Protein AF-A0A9L0J758-F1 (afdb_monomer)

Nearest PDB structures (foldseek):
  3na7-assembly1_A  TM=7.936E-01  e=8.662E+00  Helicobacter pylori NCTC 11638

InterPro domains:
  IPR008501 THO complex subunit 7/Mft1 [PF05615] (29-161)

Structure (mmCIF, N/CA/C/O backbone):
data_AF-A0A9L0J758-F1
#
_entry.id   AF-A0A9L0J758-F1
#
loop_
_atom_site.group_PDB
_atom_site.id
_atom_site.type_symbol
_atom_site.label_atom_id
_atom_site.label_alt_id
_atom_site.label_comp_id
_atom_site.label_asym_id
_atom_site.label_entity_id
_atom_site.label_seq_id
_atom_site.pdbx_PDB_ins_code
_atom_site.Cartn_x
_atom_site.Cartn_y
_atom_site.Cartn_z
_atom_site.occupancy
_atom_site.B_iso_or_equiv
_atom_site.auth_seq_id
_atom_site.auth_comp_id
_atom_site.auth_asym_id
_atom_site.auth_atom_id
_atom_site.pdbx_PDB_model_num
ATOM 1 N N . MET A 1 1 ? -33.707 -3.045 6.256 1.00 40.84 1 MET A N 1
ATOM 2 C CA . MET A 1 1 ? -34.229 -2.623 4.939 1.00 40.84 1 MET A CA 1
ATOM 3 C C . MET A 1 1 ? -33.093 -2.689 3.929 1.00 40.84 1 MET A C 1
ATOM 5 O O . MET A 1 1 ? -32.255 -1.800 3.902 1.00 40.84 1 MET A O 1
ATOM 9 N N . TYR A 1 2 ? -33.014 -3.789 3.182 1.00 34.66 2 TYR A N 1
ATOM 10 C CA . TYR A 1 2 ? -32.074 -3.966 2.076 1.00 34.66 2 TYR A CA 1
ATOM 11 C C . TYR A 1 2 ? -32.772 -3.506 0.796 1.00 34.66 2 TYR A C 1
ATOM 13 O O . TYR A 1 2 ? -33.807 -4.063 0.443 1.00 34.66 2 TYR A O 1
ATOM 21 N N . ILE A 1 3 ? -32.228 -2.493 0.123 1.00 42.56 3 ILE A N 1
ATOM 22 C CA . ILE A 1 3 ? -32.646 -2.115 -1.229 1.00 42.56 3 ILE A CA 1
ATOM 23 C C . ILE A 1 3 ? -31.535 -2.576 -2.169 1.00 42.56 3 ILE A C 1
ATOM 25 O O . ILE A 1 3 ? -30.518 -1.908 -2.330 1.00 42.56 3 ILE A O 1
ATOM 29 N N . THR A 1 4 ? -31.720 -3.752 -2.761 1.00 45.91 4 THR A N 1
ATOM 30 C CA . THR A 1 4 ? -30.986 -4.209 -3.941 1.00 45.91 4 THR A CA 1
ATOM 31 C C . THR A 1 4 ? -31.898 -4.000 -5.147 1.00 45.91 4 THR A C 1
ATOM 33 O O . THR A 1 4 ? -32.762 -4.822 -5.444 1.00 45.91 4 THR A O 1
ATOM 36 N N . SER A 1 5 ? -31.749 -2.860 -5.827 1.00 45.44 5 SER A N 1
ATOM 37 C CA . SER A 1 5 ? -32.416 -2.634 -7.111 1.00 45.44 5 SER A CA 1
ATOM 38 C C . SER A 1 5 ? -31.574 -3.243 -8.228 1.00 45.44 5 SER A C 1
ATOM 40 O O . SER A 1 5 ? -30.400 -2.915 -8.397 1.00 45.44 5 SER A O 1
ATOM 42 N N . LYS A 1 6 ? -32.202 -4.179 -8.936 1.00 44.97 6 LYS A N 1
ATOM 43 C CA . LYS A 1 6 ? -31.712 -4.893 -10.111 1.00 44.97 6 LYS A CA 1
ATOM 44 C C . LYS A 1 6 ? -31.418 -3.899 -11.238 1.00 44.97 6 LYS A C 1
ATOM 46 O O . LYS A 1 6 ? -32.329 -3.241 -11.730 1.00 44.97 6 LYS A O 1
ATOM 51 N N . LEU A 1 7 ? -30.159 -3.832 -11.664 1.00 45.50 7 LEU A N 1
ATOM 52 C CA . LEU A 1 7 ? -29.789 -3.295 -12.970 1.00 45.50 7 LEU A CA 1
ATOM 53 C C . LEU A 1 7 ? -30.220 -4.317 -14.021 1.00 45.50 7 LEU A C 1
ATOM 55 O O . LEU A 1 7 ? -29.697 -5.425 -14.081 1.00 45.50 7 LEU A O 1
ATOM 59 N N . SER A 1 8 ? -31.253 -3.938 -14.761 1.00 44.88 8 SER A N 1
ATOM 60 C CA . SER A 1 8 ? -31.851 -4.664 -15.869 1.00 44.88 8 SER A CA 1
ATOM 61 C C . SER A 1 8 ? -30.894 -4.770 -17.049 1.00 44.88 8 SER A C 1
ATOM 63 O O . SER A 1 8 ? -30.365 -3.765 -17.527 1.00 44.88 8 SER A O 1
ATOM 65 N N . ASP A 1 9 ? -30.753 -6.001 -17.520 1.00 44.97 9 ASP A N 1
ATOM 66 C CA . ASP A 1 9 ? -30.096 -6.416 -18.746 1.00 44.97 9 ASP A CA 1
ATOM 67 C C . ASP A 1 9 ? -30.539 -5.589 -19.960 1.00 44.97 9 ASP A C 1
ATOM 69 O O . ASP A 1 9 ? -31.699 -5.615 -20.378 1.00 44.97 9 ASP A O 1
ATOM 73 N N . HIS A 1 10 ? -29.582 -4.900 -20.578 1.00 43.47 10 HIS A N 1
ATOM 74 C CA . HIS A 1 10 ? -29.694 -4.463 -21.963 1.00 43.47 10 HIS A CA 1
ATOM 75 C C . HIS A 1 10 ? -28.598 -5.161 -22.766 1.00 43.47 10 HIS A C 1
ATOM 77 O O . HIS A 1 10 ? -27.506 -4.637 -22.982 1.00 43.47 10 HIS A O 1
ATOM 83 N N . LEU A 1 11 ? -28.897 -6.404 -23.160 1.00 37.75 11 LEU A N 1
ATOM 84 C CA . LEU A 1 11 ? -28.202 -7.086 -24.243 1.00 37.75 11 LEU A CA 1
ATOM 85 C C . LEU A 1 11 ? -28.416 -6.276 -25.527 1.00 37.75 11 LEU A C 1
ATOM 87 O O . LEU A 1 11 ? -29.484 -6.327 -26.134 1.00 37.75 11 LEU A O 1
ATOM 91 N N . ILE A 1 12 ? -27.382 -5.559 -25.958 1.00 47.81 12 ILE A N 1
ATOM 92 C CA . ILE A 1 12 ? -27.275 -5.089 -27.336 1.00 47.81 12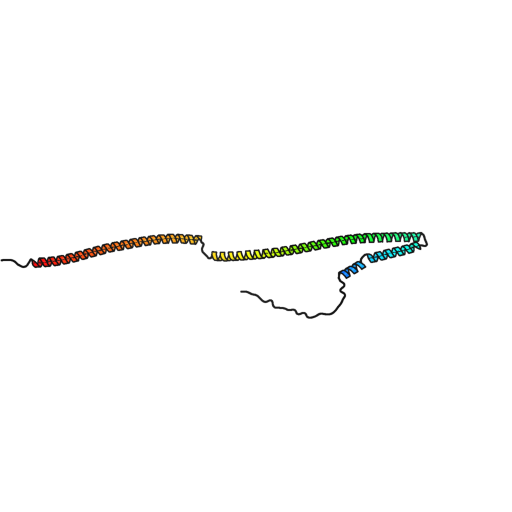 ILE A CA 1
ATOM 93 C C . ILE A 1 12 ? -26.718 -6.256 -28.151 1.00 47.81 12 ILE A C 1
ATOM 95 O O . ILE A 1 12 ? -25.531 -6.573 -28.115 1.00 47.81 12 ILE A O 1
ATOM 99 N N . TYR A 1 13 ? -27.628 -6.930 -28.842 1.00 34.59 13 TYR A N 1
ATOM 100 C CA . TYR A 1 13 ? -27.353 -7.913 -29.876 1.00 34.59 13 TYR A CA 1
ATOM 101 C C . TYR A 1 13 ? -26.943 -7.174 -31.160 1.00 34.59 13 TYR A C 1
ATOM 103 O O . TYR A 1 13 ? -27.773 -6.506 -31.773 1.00 34.59 13 TYR A O 1
ATOM 111 N N . CYS A 1 14 ? -25.678 -7.284 -31.571 1.00 38.47 14 CYS A N 1
ATOM 112 C CA . CYS A 1 14 ? -25.219 -6.872 -32.902 1.00 38.47 14 CYS A CA 1
ATOM 113 C C . CYS A 1 14 ? -24.878 -8.127 -33.721 1.00 38.47 14 CYS A C 1
ATOM 115 O O . CYS A 1 14 ? -23.866 -8.766 -33.425 1.00 38.47 14 CYS A O 1
ATOM 117 N N . PRO A 1 15 ? -25.683 -8.506 -34.731 1.00 46.41 15 PRO A N 1
ATOM 118 C CA . PRO A 1 15 ? -25.362 -9.623 -35.604 1.00 46.41 15 PRO A CA 1
ATOM 119 C C . PRO A 1 15 ? -24.553 -9.173 -36.833 1.00 46.41 15 PRO A C 1
ATOM 121 O O . PRO A 1 15 ? -24.920 -8.225 -37.519 1.00 46.41 15 PRO A O 1
ATOM 124 N N . ASN A 1 16 ? -23.521 -9.965 -37.128 1.00 42.97 16 ASN A N 1
ATOM 125 C CA . ASN A 1 16 ? -22.909 -10.233 -38.435 1.00 42.97 16 ASN A CA 1
ATOM 126 C C . ASN A 1 16 ? -22.205 -9.100 -39.199 1.00 42.97 16 ASN A C 1
ATOM 128 O O . ASN A 1 16 ? -22.839 -8.267 -39.839 1.00 42.97 16 ASN A O 1
ATOM 132 N N . GLN A 1 17 ? -20.880 -9.244 -39.319 1.00 39.94 17 GLN A N 1
ATOM 133 C CA . GLN A 1 17 ? -20.150 -8.976 -40.563 1.00 39.94 17 GLN A CA 1
ATOM 134 C C . GLN A 1 17 ? -18.864 -9.822 -40.618 1.00 39.94 17 GLN A C 1
ATOM 136 O O . GLN A 1 17 ? -17.747 -9.324 -40.521 1.00 39.94 17 GLN A O 1
ATOM 141 N N . ASP A 1 18 ? -19.039 -11.135 -40.787 1.00 44.66 18 ASP A N 1
ATOM 142 C CA . ASP A 1 18 ? -18.033 -11.960 -41.457 1.00 44.66 18 ASP A CA 1
ATOM 143 C C . ASP A 1 18 ? -18.136 -11.689 -42.964 1.00 44.66 18 ASP A C 1
ATOM 145 O O . ASP A 1 18 ? -18.959 -12.270 -43.670 1.00 44.66 18 ASP A O 1
ATOM 149 N N . THR A 1 19 ? -17.295 -10.785 -43.465 1.00 38.81 19 THR A N 1
ATOM 150 C CA . THR A 1 19 ? -16.980 -10.669 -44.894 1.00 38.81 19 THR A CA 1
ATOM 151 C C . THR A 1 19 ? -15.480 -10.470 -45.057 1.00 38.81 19 THR A C 1
ATOM 153 O O . THR A 1 19 ? -14.955 -9.382 -44.851 1.00 38.81 19 THR A O 1
ATOM 156 N N . PHE A 1 20 ? -14.809 -11.570 -45.397 1.00 39.38 20 PHE A N 1
ATOM 157 C CA . PHE A 1 20 ? -13.815 -11.673 -46.465 1.00 39.38 20 PHE A CA 1
ATOM 158 C C . PHE A 1 20 ? -13.027 -10.392 -46.785 1.00 39.38 20 PHE A C 1
ATOM 160 O O . PHE A 1 20 ? -13.540 -9.527 -47.483 1.00 39.38 20 PHE A O 1
ATOM 167 N N . GLN A 1 21 ? -11.755 -10.345 -46.379 1.00 34.12 21 GLN A N 1
ATOM 168 C CA . GLN A 1 21 ? -10.627 -9.998 -47.253 1.00 34.12 21 GLN A CA 1
ATOM 169 C C . GLN A 1 21 ? -9.344 -10.579 -46.651 1.00 34.12 21 GLN A C 1
ATOM 171 O O . GLN A 1 21 ? -8.866 -10.147 -45.603 1.00 34.12 21 GLN A O 1
ATOM 176 N N . SER A 1 22 ? -8.770 -11.571 -47.335 1.00 40.59 22 SER A N 1
ATOM 177 C CA . SER A 1 22 ? -7.382 -11.978 -47.139 1.00 40.59 22 SER A CA 1
ATOM 178 C C . SER A 1 22 ? -6.457 -10.920 -47.751 1.00 40.59 22 SER A C 1
ATOM 180 O O . SER A 1 22 ? -5.749 -11.170 -48.727 1.00 40.59 22 SER A O 1
ATOM 182 N N . GLU A 1 23 ? -6.469 -9.706 -47.214 1.00 44.28 23 GLU A N 1
ATOM 183 C CA . GLU A 1 23 ? -5.357 -8.798 -47.447 1.00 44.28 23 GLU A CA 1
ATOM 184 C C . GLU A 1 23 ? -4.180 -9.340 -46.642 1.00 44.28 23 GLU A C 1
ATOM 186 O O . GLU A 1 23 ? -4.279 -9.541 -45.429 1.00 44.28 23 GLU A O 1
ATOM 191 N N . LYS A 1 24 ? -3.058 -9.620 -47.317 1.00 50.16 24 LYS A N 1
ATOM 192 C CA . LYS A 1 24 ? -1.769 -9.813 -46.650 1.00 50.16 24 LYS A CA 1
ATOM 193 C C . LYS A 1 24 ? -1.524 -8.567 -45.808 1.00 50.16 24 LYS A C 1
ATOM 195 O O . LYS A 1 24 ? -1.039 -7.560 -46.320 1.00 50.16 24 LYS A O 1
ATOM 200 N N . LYS A 1 25 ? -1.896 -8.630 -44.530 1.00 49.47 25 LYS A N 1
ATOM 201 C CA . LYS A 1 25 ? -1.655 -7.586 -43.547 1.00 49.47 25 LYS A CA 1
ATOM 202 C C . LYS A 1 25 ? -0.158 -7.581 -43.309 1.00 49.47 25 LYS A C 1
ATOM 204 O O . LYS A 1 25 ? 0.347 -8.277 -42.436 1.00 49.47 25 LYS A O 1
ATOM 209 N N . GLN A 1 26 ? 0.541 -6.874 -44.187 1.00 56.41 26 GLN A N 1
ATOM 210 C CA . GLN A 1 26 ? 1.967 -6.667 -44.098 1.00 56.41 26 GLN A CA 1
ATOM 211 C C . GLN A 1 26 ? 2.216 -6.115 -42.696 1.00 56.41 26 GLN A C 1
ATOM 213 O O . GLN A 1 26 ? 1.636 -5.089 -42.323 1.00 56.41 26 GLN A O 1
ATOM 218 N N . THR A 1 27 ? 2.958 -6.854 -41.874 1.00 74.00 27 THR A N 1
ATOM 219 C CA . THR A 1 27 ? 3.129 -6.503 -40.462 1.00 74.00 27 THR A CA 1
ATOM 220 C C . THR A 1 27 ? 3.701 -5.089 -40.405 1.00 74.00 27 THR A C 1
ATOM 222 O O . THR A 1 27 ? 4.480 -4.707 -41.279 1.00 74.00 27 THR A O 1
ATOM 225 N N . ARG A 1 28 ? 3.320 -4.274 -39.416 1.00 71.56 28 ARG A N 1
ATOM 226 C CA . ARG A 1 28 ? 3.818 -2.888 -39.300 1.00 71.56 28 ARG A CA 1
ATOM 227 C C . ARG A 1 28 ? 5.348 -2.834 -39.426 1.00 71.56 28 ARG A C 1
ATOM 229 O O . ARG A 1 28 ? 5.877 -1.975 -40.125 1.00 71.56 28 ARG A O 1
ATOM 236 N N . ASP A 1 29 ? 6.023 -3.831 -38.868 1.00 73.94 29 ASP A N 1
ATOM 237 C CA . ASP A 1 29 ? 7.469 -4.028 -38.956 1.00 73.94 29 ASP A CA 1
ATOM 238 C C . ASP A 1 29 ? 7.965 -4.271 -40.387 1.00 73.94 29 ASP A C 1
ATOM 240 O O . ASP A 1 29 ? 9.028 -3.794 -40.762 1.00 73.94 29 ASP A O 1
ATOM 244 N N . GLU A 1 30 ? 7.202 -4.966 -41.229 1.00 75.75 30 GLU A N 1
ATOM 245 C CA . GLU A 1 30 ? 7.524 -5.169 -42.644 1.00 75.75 30 GLU A CA 1
ATOM 246 C C . GLU A 1 30 ? 7.339 -3.893 -43.470 1.00 75.75 30 GLU A C 1
ATOM 248 O O . GLU A 1 30 ? 8.096 -3.659 -44.412 1.00 75.75 30 GLU A O 1
ATOM 253 N N . VAL A 1 31 ? 6.343 -3.067 -43.139 1.00 76.31 31 VAL A N 1
ATOM 254 C CA . VAL A 1 31 ? 6.139 -1.758 -43.782 1.00 76.31 31 VAL A CA 1
ATOM 255 C C . VAL A 1 31 ? 7.264 -0.803 -43.391 1.00 76.31 31 VAL A C 1
ATOM 257 O O . VAL A 1 31 ? 7.855 -0.174 -44.266 1.00 76.31 31 VAL A O 1
ATOM 260 N N . ILE A 1 32 ? 7.621 -0.758 -42.104 1.00 74.19 32 ILE A N 1
ATOM 261 C CA . ILE A 1 32 ? 8.744 0.037 -41.592 1.00 74.19 32 ILE A CA 1
ATOM 262 C C . ILE A 1 32 ? 10.061 -0.442 -42.212 1.00 74.19 32 ILE A C 1
ATOM 264 O O . ILE A 1 32 ? 10.819 0.375 -42.726 1.00 74.19 32 ILE A O 1
ATOM 268 N N . ARG A 1 33 ? 10.306 -1.758 -42.269 1.00 72.81 33 ARG A N 1
ATOM 269 C CA . ARG A 1 33 ? 11.507 -2.336 -42.893 1.00 72.81 33 ARG A CA 1
ATOM 270 C C . ARG A 1 33 ? 11.615 -1.975 -44.374 1.00 72.81 33 ARG A C 1
ATOM 272 O O . ARG A 1 33 ? 12.676 -1.545 -44.811 1.00 72.81 33 ARG A O 1
ATOM 279 N N . LYS A 1 34 ? 10.529 -2.103 -45.148 1.00 67.44 34 LYS A N 1
ATOM 280 C CA . LYS A 1 34 ? 10.523 -1.696 -46.565 1.00 67.44 34 LYS A CA 1
ATOM 281 C C . LYS A 1 34 ? 10.738 -0.194 -46.726 1.00 67.44 34 LYS A C 1
ATOM 283 O O . LYS A 1 34 ? 11.471 0.209 -47.619 1.00 67.44 34 LYS A O 1
ATOM 288 N N . ARG A 1 35 ? 10.137 0.629 -45.862 1.00 68.12 35 ARG A N 1
ATOM 289 C CA . ARG A 1 35 ? 10.316 2.084 -45.896 1.00 68.12 35 ARG A CA 1
ATOM 290 C C . ARG A 1 35 ? 11.763 2.476 -45.595 1.00 68.12 35 ARG A C 1
ATOM 292 O O . ARG A 1 35 ? 12.318 3.273 -46.333 1.00 68.12 35 ARG A O 1
ATOM 299 N N . LEU A 1 36 ? 12.394 1.856 -44.598 1.00 67.44 36 LEU A N 1
ATOM 300 C CA . LEU A 1 36 ? 13.809 2.063 -44.264 1.00 67.44 36 LEU A CA 1
ATOM 301 C C . LEU A 1 36 ? 14.767 1.561 -45.354 1.00 67.44 36 LEU A C 1
ATOM 303 O O . LEU A 1 36 ? 15.822 2.148 -45.541 1.00 67.44 36 LEU A O 1
ATOM 307 N N . LEU A 1 37 ? 14.413 0.507 -46.092 1.00 63.84 37 LEU A N 1
ATOM 308 C CA . LEU A 1 37 ? 15.200 0.022 -47.236 1.00 63.84 37 LEU A CA 1
ATOM 309 C C . LEU A 1 37 ? 15.100 0.938 -48.467 1.00 63.84 37 LEU A C 1
ATOM 311 O O . LEU A 1 37 ? 16.033 0.983 -49.261 1.00 63.84 37 LEU A O 1
ATOM 315 N N . ILE A 1 38 ? 13.973 1.636 -48.637 1.00 62.41 38 ILE A N 1
ATOM 316 C CA . ILE A 1 38 ? 13.732 2.554 -49.762 1.00 62.41 38 ILE A CA 1
ATOM 317 C C . ILE A 1 38 ? 14.253 3.968 -49.453 1.00 62.41 38 ILE A C 1
ATOM 319 O O . ILE A 1 38 ? 14.843 4.595 -50.329 1.00 62.41 38 ILE A O 1
ATOM 323 N N . ASP A 1 39 ? 14.052 4.456 -48.223 1.00 55.53 39 ASP A N 1
ATOM 324 C CA . ASP A 1 39 ? 14.454 5.801 -47.777 1.00 55.53 39 ASP A CA 1
ATOM 325 C C . ASP A 1 39 ? 15.831 5.824 -47.085 1.00 55.53 39 ASP A C 1
ATOM 327 O O . ASP A 1 39 ? 16.401 6.894 -46.869 1.00 55.53 39 ASP A O 1
ATOM 331 N N . GLY A 1 40 ? 16.377 4.663 -46.716 1.00 55.66 40 GLY A N 1
ATOM 332 C CA . GLY A 1 40 ? 17.761 4.544 -46.268 1.00 55.66 40 GLY A CA 1
ATOM 333 C C . GLY A 1 40 ? 18.701 4.834 -47.433 1.00 55.66 40 GLY A C 1
ATOM 334 O O . GLY A 1 40 ? 18.425 4.443 -48.563 1.00 55.66 40 GLY A O 1
ATOM 335 N N . ASP A 1 41 ? 19.825 5.492 -47.155 1.00 55.19 41 ASP A N 1
ATOM 336 C CA . ASP A 1 41 ? 20.866 5.978 -48.091 1.00 55.19 41 ASP A CA 1
ATOM 337 C C . ASP A 1 41 ? 21.344 4.958 -49.171 1.00 55.19 41 ASP A C 1
ATOM 339 O O . ASP A 1 41 ? 22.063 5.316 -50.105 1.00 55.19 41 ASP A O 1
ATOM 343 N N . GLY A 1 42 ? 20.920 3.690 -49.102 1.00 56.44 42 GLY A N 1
ATOM 344 C CA . GLY A 1 42 ? 21.335 2.568 -49.947 1.00 56.44 42 GLY A CA 1
ATOM 345 C C . GLY A 1 42 ? 21.021 2.688 -51.443 1.00 56.44 42 GLY A C 1
ATOM 346 O O . GLY A 1 42 ? 21.784 2.167 -52.252 1.00 56.44 42 GLY A O 1
ATOM 347 N N . ALA A 1 43 ? 19.974 3.414 -51.856 1.00 57.06 43 ALA A N 1
ATOM 348 C CA . ALA A 1 43 ? 19.754 3.698 -53.284 1.00 57.06 43 ALA A CA 1
ATOM 349 C C . ALA A 1 43 ? 20.662 4.832 -53.810 1.00 57.06 43 ALA A C 1
ATOM 351 O O . ALA A 1 43 ? 20.931 4.928 -55.011 1.00 57.06 43 ALA A O 1
ATOM 352 N N . GLY A 1 44 ? 21.131 5.706 -52.913 1.00 72.62 44 GLY A N 1
ATOM 353 C CA . GLY A 1 44 ? 22.029 6.812 -53.230 1.00 72.62 44 GLY A CA 1
ATOM 354 C C . GLY A 1 44 ? 23.467 6.345 -53.428 1.00 72.62 44 GLY A C 1
ATOM 355 O O . GLY A 1 44 ? 24.103 6.742 -54.404 1.00 72.62 44 GLY A O 1
ATOM 356 N N . ASP A 1 45 ? 23.955 5.472 -52.545 1.00 78.62 45 ASP A N 1
ATOM 357 C CA . ASP A 1 45 ? 25.326 4.956 -52.599 1.00 78.62 45 ASP A CA 1
ATOM 358 C C . ASP A 1 45 ? 25.586 4.055 -53.807 1.00 78.62 45 ASP A C 1
ATOM 360 O O . ASP A 1 45 ? 26.562 4.280 -54.523 1.00 78.62 45 ASP A O 1
ATOM 364 N N . ASP A 1 46 ? 24.685 3.121 -54.123 1.00 83.06 46 ASP A N 1
ATOM 365 C CA . ASP A 1 46 ? 24.816 2.292 -55.330 1.00 83.06 46 ASP A CA 1
ATOM 366 C C . ASP A 1 46 ? 24.856 3.156 -56.604 1.00 83.06 46 ASP A C 1
ATOM 368 O O . ASP A 1 46 ? 25.699 2.975 -57.489 1.00 83.06 46 ASP A O 1
ATOM 372 N N . ARG A 1 47 ? 24.019 4.199 -56.672 1.00 83.94 47 ARG A N 1
ATOM 373 C CA . ARG A 1 47 ? 24.052 5.176 -57.767 1.00 83.94 47 ARG A CA 1
ATOM 374 C C . ARG A 1 47 ? 25.376 5.946 -57.812 1.00 83.94 47 ARG A C 1
ATOM 376 O O . ARG A 1 47 ? 25.907 6.144 -58.906 1.00 83.94 47 ARG A O 1
ATOM 383 N N . ARG A 1 48 ? 25.902 6.396 -56.667 1.00 86.19 48 ARG A N 1
ATOM 384 C CA . ARG A 1 48 ? 27.187 7.116 -56.569 1.00 86.19 48 ARG A CA 1
ATOM 385 C C . ARG A 1 48 ? 28.355 6.242 -57.034 1.00 86.19 48 ARG A C 1
ATOM 387 O O . ARG A 1 48 ? 29.147 6.693 -57.859 1.00 86.19 48 ARG A O 1
ATOM 394 N N . ILE A 1 49 ? 28.406 4.981 -56.605 1.00 88.38 49 ILE A N 1
ATOM 395 C CA . ILE A 1 49 ? 29.428 4.007 -57.017 1.00 88.38 49 ILE A CA 1
ATOM 396 C C . ILE A 1 49 ? 29.333 3.732 -58.523 1.00 88.38 49 ILE A C 1
ATOM 398 O O . ILE A 1 49 ? 30.334 3.807 -59.236 1.00 88.38 49 ILE A O 1
ATOM 402 N N . ASN A 1 50 ? 28.126 3.516 -59.051 1.00 89.25 50 ASN A N 1
ATOM 403 C CA . ASN A 1 50 ? 27.915 3.333 -60.488 1.00 89.25 50 ASN A CA 1
ATOM 404 C C . ASN A 1 50 ? 28.350 4.561 -61.315 1.00 89.25 50 ASN A C 1
ATOM 406 O O . ASN A 1 50 ? 28.885 4.417 -62.418 1.00 89.25 50 ASN A O 1
ATOM 410 N N . LEU A 1 51 ? 28.147 5.780 -60.802 1.00 88.38 51 LEU A N 1
ATOM 411 C CA . LEU A 1 51 ? 28.626 7.015 -61.434 1.00 88.38 51 LEU A CA 1
ATOM 412 C C . LEU A 1 51 ? 30.151 7.146 -61.378 1.00 88.38 51 LEU A C 1
ATOM 414 O O . LEU A 1 51 ? 30.747 7.593 -62.361 1.00 88.38 51 LEU A O 1
ATOM 418 N N . LEU A 1 52 ? 30.780 6.730 -60.277 1.00 91.50 52 LEU A N 1
ATOM 419 C CA . LEU A 1 52 ? 32.235 6.688 -60.136 1.00 91.50 52 LEU A CA 1
ATOM 420 C C . LEU A 1 52 ? 32.853 5.754 -61.187 1.00 91.50 52 LEU A C 1
ATOM 422 O O . LEU A 1 52 ? 33.749 6.167 -61.919 1.00 91.50 52 LEU A O 1
ATOM 426 N N . VAL A 1 53 ? 32.302 4.544 -61.345 1.00 92.06 53 VAL A N 1
ATOM 427 C CA . VAL A 1 53 ? 32.748 3.556 -62.346 1.00 92.06 53 VAL A CA 1
ATOM 428 C C . VAL A 1 53 ? 32.597 4.094 -63.772 1.00 92.06 53 VAL A C 1
ATOM 430 O O . VAL A 1 53 ? 33.533 4.021 -64.568 1.00 92.06 53 VAL A O 1
ATOM 433 N N . LYS A 1 54 ? 31.452 4.702 -64.110 1.00 90.50 54 LYS A N 1
ATOM 434 C CA . LYS A 1 54 ? 31.248 5.325 -65.433 1.00 90.50 54 LYS A CA 1
ATOM 435 C C . LYS A 1 54 ? 32.217 6.484 -65.686 1.00 90.50 54 LYS A C 1
ATOM 437 O O . LYS A 1 54 ? 32.711 6.632 -66.804 1.00 90.50 54 LYS A O 1
ATOM 442 N N . SER A 1 55 ? 32.493 7.291 -64.663 1.00 90.44 55 SER A N 1
ATOM 443 C CA . SER A 1 55 ? 33.432 8.418 -64.749 1.00 90.44 55 SER A CA 1
ATOM 444 C C . SER A 1 55 ? 34.870 7.937 -64.936 1.00 90.44 55 SER A C 1
ATOM 446 O O . SER A 1 55 ? 35.594 8.510 -65.745 1.00 90.44 55 SER A O 1
ATOM 448 N N . PHE A 1 56 ? 35.253 6.842 -64.274 1.00 92.56 56 PHE A N 1
ATOM 449 C CA . PHE A 1 56 ? 36.544 6.184 -64.463 1.00 92.56 56 PHE A CA 1
ATOM 450 C C . PHE A 1 56 ? 36.717 5.666 -65.899 1.00 92.56 56 PHE A C 1
ATOM 452 O O . PHE A 1 56 ? 37.697 6.005 -66.556 1.00 92.56 56 PHE A O 1
ATOM 459 N N . ILE A 1 57 ? 35.729 4.938 -66.437 1.00 91.62 57 ILE A N 1
ATOM 460 C CA . ILE A 1 57 ? 35.767 4.451 -67.830 1.00 91.62 57 ILE A CA 1
ATOM 461 C C . ILE A 1 57 ? 35.882 5.625 -68.814 1.00 91.62 57 ILE A C 1
ATOM 463 O O . ILE A 1 57 ? 36.642 5.557 -69.779 1.00 91.62 57 ILE A O 1
ATOM 467 N N . LYS A 1 58 ? 35.155 6.724 -68.574 1.00 89.19 58 LYS A N 1
ATOM 468 C CA . LYS A 1 58 ? 35.232 7.931 -69.408 1.00 89.19 58 LYS A CA 1
ATOM 469 C C . LYS A 1 58 ? 36.601 8.610 -69.325 1.00 89.19 58 LYS A C 1
ATOM 471 O O . LYS A 1 58 ? 37.092 9.091 -70.339 1.00 89.19 58 LYS A O 1
ATOM 476 N N . TRP A 1 59 ? 37.209 8.639 -68.142 1.00 91.56 59 TRP A N 1
ATOM 477 C CA . TRP A 1 59 ? 38.552 9.174 -67.936 1.00 91.56 59 TRP A CA 1
ATOM 478 C C . TRP A 1 59 ? 39.617 8.356 -68.679 1.00 91.56 59 TRP A C 1
ATOM 480 O O . TRP A 1 59 ? 40.446 8.939 -69.365 1.00 91.56 59 TRP A O 1
ATOM 490 N N . CYS A 1 60 ? 39.541 7.019 -68.656 1.00 89.81 60 CYS A N 1
ATOM 491 C CA . CYS A 1 60 ? 40.457 6.157 -69.416 1.00 89.81 60 CYS A CA 1
ATOM 492 C C . CYS A 1 60 ? 40.398 6.379 -70.938 1.00 89.81 60 CYS A C 1
ATOM 494 O O . CYS A 1 60 ? 41.368 6.096 -71.632 1.00 89.81 60 CYS A O 1
ATOM 496 N N . ASN A 1 61 ? 39.269 6.877 -71.450 1.00 88.69 61 ASN A N 1
ATOM 497 C CA . ASN A 1 61 ? 39.040 7.140 -72.871 1.00 88.69 61 ASN A CA 1
ATOM 498 C C . ASN A 1 61 ? 39.078 8.645 -73.215 1.00 88.69 61 ASN A C 1
ATOM 500 O O . ASN A 1 61 ? 38.560 9.042 -74.259 1.00 88.69 61 ASN A O 1
ATOM 504 N N . SER A 1 62 ? 39.631 9.504 -72.347 1.00 83.56 62 SER A N 1
ATOM 505 C CA . SER A 1 62 ? 39.684 10.949 -72.610 1.00 83.56 62 SER A CA 1
ATOM 506 C C . SER A 1 62 ? 40.662 11.275 -73.742 1.00 83.56 62 SER A C 1
ATOM 508 O O . SER A 1 62 ? 41.814 10.848 -73.699 1.00 83.56 62 SER A O 1
ATOM 510 N N . GLY A 1 63 ? 40.219 12.064 -74.725 1.00 73.50 63 GLY A N 1
ATOM 511 C CA . GLY A 1 63 ? 41.021 12.422 -75.902 1.00 73.50 63 GLY A CA 1
ATOM 512 C C . GLY A 1 63 ? 41.990 13.591 -75.688 1.00 73.50 63 GLY A C 1
ATOM 513 O O . GLY A 1 63 ? 42.885 13.791 -76.505 1.00 73.50 63 GLY A O 1
ATOM 514 N N . SER A 1 64 ? 41.835 14.359 -74.601 1.00 83.50 64 SER A N 1
ATOM 515 C CA . SER A 1 64 ? 42.702 15.492 -74.259 1.00 83.50 64 SER A CA 1
ATOM 516 C C . SER A 1 64 ? 43.087 15.504 -72.777 1.00 83.50 64 SER A C 1
ATOM 518 O O . SER A 1 64 ? 42.365 15.001 -71.912 1.00 83.50 64 SER A O 1
ATOM 520 N N . GLN A 1 65 ? 44.231 16.121 -72.471 1.00 81.69 65 GLN A N 1
ATOM 521 C CA . GLN A 1 65 ? 44.743 16.248 -71.103 1.00 81.69 65 GLN A CA 1
ATOM 522 C C . GLN A 1 65 ? 43.829 17.111 -70.211 1.00 81.69 65 GLN A C 1
ATOM 524 O O . GLN A 1 65 ? 43.677 16.826 -69.022 1.00 81.69 65 GLN A O 1
ATOM 529 N N . GLU A 1 66 ? 43.187 18.135 -70.777 1.00 84.88 66 GLU A N 1
ATOM 530 C CA . GLU A 1 66 ? 42.266 19.023 -70.058 1.00 84.88 66 GLU A CA 1
ATOM 531 C C . GLU A 1 66 ? 40.960 18.303 -69.679 1.00 84.88 66 GLU A C 1
ATOM 533 O O . GLU A 1 66 ? 40.503 18.375 -68.533 1.00 84.88 66 GLU A O 1
ATOM 538 N N . GLU A 1 67 ? 40.397 17.520 -70.606 1.00 84.81 67 GLU A N 1
ATOM 539 C CA . GLU A 1 67 ? 39.230 16.678 -70.330 1.00 84.81 67 GLU A CA 1
ATOM 540 C C . GLU A 1 67 ? 39.550 15.605 -69.288 1.00 84.81 67 GLU A C 1
ATOM 542 O O . GLU A 1 67 ? 38.763 15.395 -68.359 1.00 84.81 67 GLU A O 1
ATOM 547 N N . GLY A 1 68 ? 40.721 14.971 -69.405 1.00 88.25 68 GLY A N 1
ATOM 548 C CA . GLY A 1 68 ? 41.215 13.994 -68.441 1.00 88.25 68 GLY A CA 1
ATOM 549 C C . GLY A 1 68 ? 41.308 14.579 -67.028 1.00 88.25 68 GLY A C 1
ATOM 550 O O . GLY A 1 68 ? 40.793 13.994 -66.074 1.00 88.25 68 GLY A O 1
ATOM 551 N N . TYR A 1 69 ? 41.881 15.775 -66.879 1.00 90.62 69 TYR A N 1
ATOM 552 C CA . TYR A 1 69 ? 41.991 16.440 -65.578 1.00 90.62 69 TYR A CA 1
ATOM 553 C C . TYR A 1 69 ? 40.618 16.770 -64.964 1.00 90.62 69 TYR A C 1
ATOM 555 O O . TYR A 1 69 ? 40.387 16.519 -63.779 1.00 90.62 69 TYR A O 1
ATOM 563 N N . SER A 1 70 ? 39.663 17.256 -65.768 1.00 88.62 70 SER A N 1
ATOM 564 C CA . SER A 1 70 ? 38.297 17.538 -65.298 1.00 88.62 70 SER A CA 1
ATOM 565 C C . SER A 1 70 ? 37.553 16.279 -64.831 1.00 88.62 70 SER A C 1
ATOM 567 O O . SER A 1 70 ? 36.830 16.330 -63.831 1.00 88.62 70 SER A O 1
ATOM 569 N N . GLN A 1 71 ? 37.708 15.143 -65.525 1.00 89.12 71 GLN A N 1
ATOM 570 C CA . GLN A 1 71 ? 37.095 13.878 -65.090 1.00 89.12 71 GLN A CA 1
ATOM 571 C C . GLN A 1 71 ? 37.756 13.334 -63.819 1.00 89.12 71 GLN A C 1
ATOM 573 O O . GLN A 1 71 ? 37.053 12.868 -62.923 1.00 89.12 71 GLN A O 1
ATOM 578 N N . TYR A 1 72 ? 39.080 13.458 -63.695 1.00 92.00 72 TYR A N 1
ATOM 579 C CA . TYR A 1 72 ? 39.814 13.050 -62.497 1.00 92.00 72 TYR A CA 1
ATOM 580 C C . TYR A 1 72 ? 39.338 13.801 -61.241 1.00 92.00 72 TYR A C 1
ATOM 582 O O . TYR A 1 72 ? 39.026 13.177 -60.228 1.00 92.00 72 TYR A O 1
ATOM 590 N N . GLN A 1 73 ? 39.173 15.127 -61.318 1.00 92.44 73 GLN A N 1
ATOM 591 C CA . GLN A 1 73 ? 38.659 15.929 -60.196 1.00 92.44 73 GLN A CA 1
ATOM 592 C C . GLN A 1 73 ? 37.226 15.539 -59.794 1.00 92.44 73 GLN A C 1
ATOM 594 O O . GLN A 1 73 ? 36.906 15.455 -58.607 1.00 92.44 73 GLN A O 1
ATOM 599 N N . ARG A 1 74 ? 36.356 15.232 -60.767 1.00 90.00 74 ARG A N 1
ATOM 600 C CA . ARG A 1 74 ? 34.998 14.724 -60.487 1.00 90.00 74 ARG A CA 1
ATOM 601 C C . ARG A 1 74 ? 35.017 13.359 -59.805 1.00 90.00 74 ARG A C 1
ATOM 603 O O . ARG A 1 74 ? 34.205 13.118 -58.910 1.00 90.00 74 ARG A O 1
ATOM 610 N N . MET A 1 75 ? 35.936 12.484 -60.210 1.00 93.69 75 MET A N 1
ATOM 611 C CA . MET A 1 75 ? 36.118 11.168 -59.602 1.00 93.69 75 MET A CA 1
ATOM 612 C C . MET A 1 75 ? 36.559 11.297 -58.139 1.00 93.69 75 MET A C 1
ATOM 614 O O . MET A 1 75 ? 35.933 10.692 -57.273 1.00 93.69 75 MET A O 1
ATOM 618 N N . LEU A 1 76 ? 37.544 12.155 -57.845 1.00 94.25 76 LEU A N 1
ATOM 619 C CA . LEU A 1 76 ? 37.975 12.443 -56.470 1.00 94.25 76 LEU A CA 1
ATOM 620 C C . LEU A 1 76 ? 36.840 13.007 -55.607 1.00 94.25 76 LEU A C 1
ATOM 622 O O . LEU A 1 76 ? 36.636 12.561 -54.481 1.00 94.25 76 LEU A O 1
ATOM 626 N N . SER A 1 77 ? 36.061 13.951 -56.143 1.00 91.94 77 SER A N 1
ATOM 627 C CA . SER A 1 77 ? 34.915 14.519 -55.425 1.00 91.94 77 SER A CA 1
ATOM 628 C C . SER A 1 77 ? 33.849 13.463 -55.111 1.00 91.94 77 SER A C 1
ATOM 630 O O . SER A 1 77 ? 33.336 13.410 -53.995 1.00 91.94 77 SER A O 1
ATOM 632 N N . THR A 1 78 ? 33.551 12.581 -56.069 1.00 90.38 78 THR A N 1
ATOM 633 C CA . THR A 1 78 ? 32.574 11.496 -55.883 1.00 90.38 78 THR A CA 1
ATOM 634 C C . THR A 1 78 ? 33.078 10.459 -54.876 1.00 90.38 78 THR A C 1
ATOM 636 O O . THR A 1 78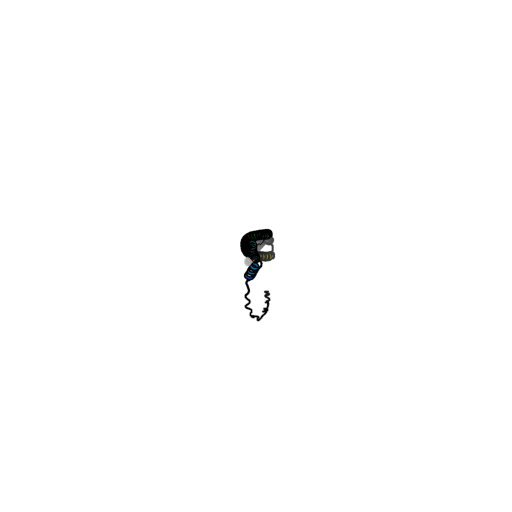 ? 32.301 9.991 -54.046 1.00 90.38 78 THR A O 1
ATOM 639 N N . LEU A 1 79 ? 34.375 10.133 -54.898 1.00 92.06 79 LEU A N 1
ATOM 640 C CA . LEU A 1 79 ? 35.001 9.230 -53.930 1.00 92.06 79 LEU A CA 1
ATOM 641 C C . LEU A 1 79 ? 34.910 9.787 -52.503 1.00 92.06 79 LEU A C 1
ATOM 643 O O . LEU A 1 79 ? 34.431 9.090 -51.614 1.00 92.06 79 LEU A O 1
ATOM 647 N N . SER A 1 80 ? 35.253 11.063 -52.309 1.00 92.81 80 SER A N 1
ATOM 648 C CA . SER A 1 80 ? 35.142 11.732 -51.006 1.00 92.81 80 SER A CA 1
ATOM 649 C C . SER A 1 80 ? 33.705 11.717 -50.461 1.00 92.81 80 SER A C 1
ATOM 651 O O . SER A 1 80 ? 33.486 11.500 -49.269 1.00 92.81 80 SER A O 1
ATOM 653 N N . GLN A 1 81 ? 32.699 11.873 -51.330 1.00 88.94 81 GLN A N 1
ATOM 654 C CA . GLN A 1 81 ? 31.291 11.749 -50.932 1.00 88.94 81 GLN A CA 1
ATOM 655 C C . GLN A 1 81 ? 30.918 10.320 -50.505 1.00 88.94 81 GLN A C 1
ATOM 657 O O . GLN A 1 81 ? 30.141 10.157 -49.565 1.00 88.94 81 GLN A O 1
ATOM 662 N N . CYS A 1 82 ? 31.467 9.292 -51.164 1.00 89.44 82 CYS A N 1
ATOM 663 C CA . CYS A 1 82 ? 31.245 7.893 -50.782 1.00 89.44 82 CYS A CA 1
ATOM 664 C C . CYS A 1 82 ? 31.873 7.584 -49.414 1.00 89.44 82 CYS A C 1
ATOM 666 O O . CYS A 1 82 ? 31.225 6.978 -48.563 1.00 89.44 82 CYS A O 1
ATOM 668 N N . GLU A 1 83 ? 33.102 8.048 -49.175 1.00 90.56 83 GLU A N 1
ATOM 669 C CA . GLU A 1 83 ? 33.790 7.898 -47.885 1.00 90.56 83 GLU A CA 1
ATOM 670 C C . GLU A 1 83 ? 33.011 8.576 -46.750 1.00 90.56 83 GLU A C 1
ATOM 672 O O . GLU A 1 83 ? 32.803 7.984 -45.689 1.00 90.56 83 GLU A O 1
ATOM 677 N N . PHE A 1 84 ? 32.508 9.789 -46.993 1.00 90.69 84 PHE A N 1
ATOM 678 C CA . PHE A 1 84 ? 31.673 10.501 -46.030 1.00 90.69 84 PHE A CA 1
ATOM 679 C C . PHE A 1 84 ? 30.359 9.760 -45.732 1.00 90.69 84 PHE A C 1
ATOM 681 O O . PHE A 1 84 ? 29.989 9.614 -44.565 1.00 90.69 84 PHE A O 1
ATOM 688 N N . SER A 1 85 ? 29.665 9.263 -46.765 1.00 87.38 85 SER A N 1
ATOM 689 C CA . SER A 1 85 ? 28.424 8.484 -46.608 1.00 87.38 85 SER A CA 1
ATOM 690 C C . SER A 1 85 ? 28.647 7.214 -45.779 1.00 87.38 85 SER A C 1
ATOM 692 O O . SER A 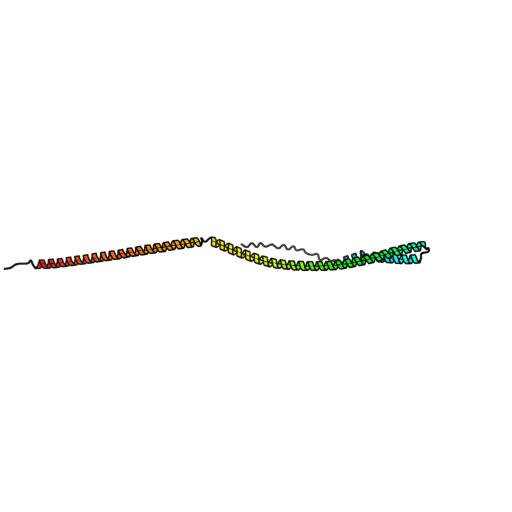1 85 ? 27.871 6.908 -44.867 1.00 87.38 85 SER A O 1
ATOM 694 N N . MET A 1 86 ? 29.758 6.514 -46.030 1.00 87.88 86 MET A N 1
ATOM 695 C CA . MET A 1 86 ? 30.148 5.327 -45.271 1.00 87.88 86 MET A CA 1
ATOM 696 C C . MET A 1 86 ? 30.371 5.661 -43.790 1.00 87.88 86 MET A C 1
ATOM 698 O O . MET A 1 86 ? 29.786 5.022 -42.915 1.00 87.88 86 MET A O 1
ATOM 702 N N . GLY A 1 87 ? 31.157 6.704 -43.498 1.00 91.31 87 GLY A N 1
ATOM 703 C CA . GLY A 1 87 ? 31.405 7.146 -42.123 1.00 91.31 87 GLY A CA 1
ATOM 704 C C . GLY A 1 87 ? 30.122 7.555 -41.392 1.00 91.31 87 GLY A C 1
ATOM 705 O O . GLY A 1 87 ? 29.906 7.172 -40.243 1.00 91.31 87 GLY A O 1
ATOM 706 N N . LYS A 1 88 ? 29.217 8.263 -42.077 1.00 89.62 88 LYS A N 1
ATOM 707 C CA . LYS A 1 88 ? 27.897 8.620 -41.542 1.00 89.62 88 LYS A CA 1
ATOM 708 C C . LYS A 1 88 ? 27.065 7.378 -41.208 1.00 89.62 88 LYS A C 1
ATOM 710 O O . LYS A 1 88 ? 26.451 7.337 -40.145 1.00 89.62 88 LYS A O 1
ATOM 715 N N . THR A 1 89 ? 27.056 6.372 -42.082 1.00 87.88 89 THR A N 1
ATOM 716 C CA . THR A 1 89 ? 26.306 5.122 -41.870 1.00 87.88 89 THR A CA 1
ATOM 717 C C . THR A 1 89 ? 26.781 4.382 -40.622 1.00 87.88 89 THR A C 1
ATOM 719 O O . THR A 1 89 ? 25.951 3.938 -39.831 1.00 87.88 89 THR A O 1
ATOM 722 N N . LEU A 1 90 ? 28.097 4.312 -40.397 1.00 91.50 90 LEU A N 1
ATOM 723 C CA . LEU A 1 90 ? 28.665 3.708 -39.187 1.00 91.50 90 LEU A CA 1
ATOM 724 C C . LEU A 1 90 ? 28.241 4.456 -37.915 1.00 91.50 90 LEU A C 1
ATOM 726 O O . LEU A 1 90 ? 27.788 3.835 -36.960 1.00 91.50 90 LEU A O 1
ATOM 730 N N . LEU A 1 91 ? 28.288 5.791 -37.924 1.00 93.62 91 LEU A N 1
ATOM 731 C CA . LEU A 1 91 ? 27.853 6.592 -36.774 1.00 93.62 91 LEU A CA 1
ATOM 732 C C . LEU A 1 91 ? 26.357 6.427 -36.470 1.00 93.62 91 LEU A C 1
ATOM 734 O O . LEU A 1 91 ? 25.966 6.376 -35.303 1.00 93.62 91 LEU A O 1
ATOM 738 N N . VAL A 1 92 ? 25.517 6.337 -37.506 1.00 90.00 92 VAL A N 1
ATOM 739 C CA . VAL A 1 92 ? 24.079 6.065 -37.350 1.00 90.00 92 VAL A CA 1
ATOM 740 C C . VAL A 1 92 ? 23.854 4.662 -36.787 1.00 90.00 92 VAL A C 1
ATOM 742 O O . VAL A 1 92 ? 23.013 4.487 -35.911 1.00 90.00 92 VAL A O 1
ATOM 745 N N . TYR A 1 93 ? 24.620 3.669 -37.238 1.00 89.81 93 TYR A N 1
ATOM 746 C CA . TYR A 1 93 ? 24.563 2.318 -36.687 1.00 89.81 93 TYR A CA 1
ATOM 747 C C . TYR A 1 93 ? 24.916 2.297 -35.190 1.00 89.81 93 TYR A C 1
ATOM 749 O O . TYR A 1 93 ? 24.136 1.780 -34.391 1.00 89.81 93 TYR A O 1
ATOM 757 N N . ASP A 1 94 ? 26.014 2.940 -34.790 1.00 95.00 94 ASP A N 1
ATOM 758 C CA . ASP A 1 94 ? 26.430 3.024 -33.382 1.00 95.00 94 ASP A CA 1
ATOM 759 C C . ASP A 1 94 ? 25.434 3.813 -32.517 1.00 95.00 94 ASP A C 1
ATOM 761 O O . ASP A 1 94 ? 25.241 3.536 -31.331 1.00 95.00 94 ASP A O 1
ATOM 765 N N . MET A 1 95 ? 24.789 4.832 -33.090 1.00 96.62 95 MET A N 1
ATOM 766 C CA . MET A 1 95 ? 23.680 5.533 -32.445 1.00 96.62 95 MET A CA 1
ATOM 767 C C . MET A 1 95 ? 22.491 4.590 -32.218 1.00 96.62 95 MET A C 1
ATOM 769 O O . MET A 1 95 ? 21.997 4.521 -31.096 1.00 96.62 95 MET A O 1
ATOM 773 N N . ASN A 1 96 ? 22.088 3.818 -33.231 1.00 93.88 96 ASN A N 1
ATOM 774 C CA . ASN A 1 96 ? 20.975 2.871 -33.126 1.00 93.88 96 ASN A CA 1
ATOM 775 C C . ASN A 1 96 ? 21.254 1.763 -32.099 1.00 93.88 96 ASN A C 1
ATOM 777 O O . ASN A 1 96 ? 20.347 1.374 -31.367 1.00 93.88 96 ASN A O 1
ATOM 781 N N . LEU A 1 97 ? 22.496 1.269 -32.006 1.00 95.62 97 LEU A N 1
ATOM 782 C CA . LEU A 1 97 ? 22.891 0.310 -30.966 1.00 95.62 97 LEU A CA 1
ATOM 783 C C . LEU A 1 97 ? 22.646 0.881 -29.563 1.00 95.62 97 LEU A C 1
ATOM 785 O O . LEU A 1 97 ? 21.979 0.247 -28.746 1.00 95.62 97 LEU A O 1
ATOM 789 N N . ARG A 1 98 ? 23.107 2.112 -29.311 1.00 97.38 98 ARG A N 1
ATOM 790 C CA . ARG A 1 98 ? 22.893 2.795 -28.025 1.00 97.38 98 ARG A CA 1
ATOM 791 C C . ARG A 1 98 ? 21.417 3.073 -27.746 1.00 97.38 98 ARG A C 1
ATOM 793 O O . ARG A 1 98 ? 20.985 2.988 -26.599 1.00 97.38 98 ARG A O 1
ATOM 800 N N . GLU A 1 99 ? 20.631 3.401 -28.769 1.00 96.12 99 GLU A N 1
ATOM 801 C CA . GLU A 1 99 ? 19.182 3.561 -28.618 1.00 96.12 99 GLU A CA 1
ATOM 802 C C . GLU A 1 99 ? 18.501 2.245 -28.229 1.00 96.12 99 GLU A C 1
ATOM 804 O O . GLU A 1 99 ? 17.669 2.248 -27.323 1.00 96.12 99 GLU A O 1
ATOM 809 N N . MET A 1 100 ? 18.881 1.116 -28.837 1.00 95.81 100 MET A N 1
ATOM 810 C CA . MET A 1 100 ? 18.351 -0.200 -28.457 1.00 95.81 100 MET A CA 1
ATOM 811 C C . MET A 1 100 ? 18.664 -0.547 -26.999 1.00 95.81 100 MET A C 1
ATOM 813 O O . MET A 1 100 ? 17.761 -0.954 -26.268 1.00 95.81 100 MET A O 1
ATOM 817 N N . GLU A 1 101 ? 19.901 -0.324 -26.549 1.00 97.75 101 GLU A N 1
ATOM 818 C CA . GLU A 1 101 ? 20.290 -0.521 -25.144 1.00 97.75 101 GLU A CA 1
ATOM 819 C C . GLU A 1 101 ? 19.470 0.368 -24.198 1.00 97.75 101 GLU A C 1
ATOM 821 O O . GLU A 1 101 ? 19.002 -0.077 -23.145 1.00 97.75 101 GLU A O 1
ATOM 826 N N . ASN A 1 102 ? 19.246 1.627 -24.583 1.00 98.12 102 ASN A N 1
ATOM 827 C CA . ASN A 1 102 ? 18.429 2.554 -23.809 1.00 98.12 102 ASN A CA 1
ATOM 828 C C . ASN A 1 102 ? 16.963 2.099 -23.731 1.00 98.12 102 ASN A C 1
ATOM 830 O O . ASN A 1 102 ? 16.362 2.150 -22.658 1.00 98.12 102 ASN A O 1
ATOM 834 N N . TYR A 1 103 ? 16.384 1.608 -24.829 1.00 97.88 103 TYR A N 1
ATOM 835 C CA . TYR A 1 103 ? 15.024 1.070 -24.817 1.00 97.88 103 TYR A CA 1
ATOM 836 C C . TYR A 1 103 ? 14.902 -0.177 -23.946 1.00 97.88 103 TYR A C 1
ATOM 838 O O . TYR A 1 103 ? 13.929 -0.294 -23.201 1.00 97.88 103 TYR A O 1
ATOM 846 N N . GLU A 1 104 ? 15.890 -1.072 -23.972 1.00 97.81 104 GLU A N 1
ATOM 847 C CA . GLU A 1 104 ? 15.905 -2.238 -23.086 1.00 97.81 104 GLU A CA 1
ATOM 848 C C . GLU A 1 104 ? 15.974 -1.820 -21.610 1.00 97.81 104 GLU A C 1
ATOM 850 O O . GLU A 1 104 ? 15.269 -2.373 -20.761 1.00 97.81 104 GLU A O 1
ATOM 855 N N . LYS A 1 105 ? 16.777 -0.798 -21.296 1.00 98.38 105 LYS A N 1
ATOM 856 C CA . LYS A 1 105 ? 16.853 -0.237 -19.946 1.00 98.38 105 LYS A CA 1
ATOM 857 C C . LYS A 1 105 ? 15.511 0.347 -19.499 1.00 98.38 105 LYS A C 1
ATOM 859 O O . LYS A 1 105 ? 15.027 -0.007 -18.426 1.00 98.38 105 LYS A O 1
ATOM 864 N N . ILE A 1 106 ? 14.894 1.191 -20.328 1.00 98.19 106 ILE A N 1
ATOM 865 C CA . ILE A 1 106 ? 13.583 1.793 -20.045 1.00 98.19 106 ILE A CA 1
ATOM 866 C C . ILE A 1 106 ? 12.527 0.701 -19.846 1.00 98.19 106 ILE A C 1
ATOM 868 O O . ILE A 1 106 ? 11.702 0.799 -18.940 1.00 98.19 106 ILE A O 1
ATOM 872 N N . TYR A 1 107 ? 12.566 -0.365 -20.647 1.00 98.31 107 TYR A N 1
ATOM 873 C CA . TYR A 1 107 ? 11.647 -1.489 -20.508 1.00 98.31 107 TYR A CA 1
ATOM 874 C C . TYR A 1 107 ? 11.754 -2.141 -19.123 1.00 98.31 107 TYR A C 1
ATOM 876 O O . TYR A 1 107 ? 10.749 -2.261 -18.422 1.00 98.31 107 TYR A O 1
ATOM 884 N N . LYS A 1 108 ? 12.976 -2.456 -18.674 1.00 98.44 108 LYS A N 1
ATOM 885 C CA . LYS A 1 108 ? 13.225 -3.019 -17.335 1.00 98.44 108 LYS A CA 1
ATOM 886 C C . LYS A 1 108 ? 12.804 -2.066 -16.212 1.00 98.44 108 LYS A C 1
ATOM 888 O O . LYS A 1 108 ? 12.254 -2.501 -15.203 1.00 98.44 108 LYS A O 1
ATOM 893 N N . GLU A 1 109 ? 13.037 -0.763 -16.369 1.00 98.50 109 GLU A N 1
ATOM 894 C CA . GLU A 1 109 ? 12.593 0.247 -15.399 1.00 98.50 109 GLU A CA 1
ATOM 895 C C . GLU A 1 109 ? 11.060 0.286 -15.278 1.00 98.50 109 GLU A C 1
ATOM 897 O O . GLU A 1 109 ? 10.524 0.347 -14.167 1.00 98.50 109 GLU A O 1
ATOM 902 N N . ILE A 1 110 ? 10.347 0.191 -16.405 1.00 98.38 110 ILE A N 1
ATOM 903 C CA . ILE A 1 110 ? 8.882 0.125 -16.434 1.00 98.38 110 ILE A CA 1
ATOM 904 C C . ILE A 1 110 ? 8.385 -1.157 -15.759 1.00 98.38 110 ILE A C 1
ATOM 906 O O . ILE A 1 110 ? 7.488 -1.078 -14.919 1.00 98.38 110 ILE A O 1
ATOM 910 N N . GLU A 1 111 ? 8.971 -2.318 -16.057 1.00 98.38 111 GLU A N 1
ATOM 911 C CA . GLU A 1 111 ? 8.604 -3.588 -15.414 1.00 98.38 111 GLU A CA 1
ATOM 912 C C . GLU A 1 111 ? 8.780 -3.534 -13.891 1.00 98.38 111 GLU A C 1
ATOM 914 O O . GLU A 1 111 ? 7.864 -3.887 -13.143 1.00 98.38 111 GLU A O 1
ATOM 919 N N . CYS A 1 112 ? 9.915 -3.013 -13.416 1.00 98.50 112 CYS A N 1
ATOM 920 C CA . CYS A 1 112 ? 10.169 -2.805 -11.991 1.00 98.50 112 CYS A CA 1
ATOM 921 C C . CYS A 1 112 ? 9.147 -1.851 -11.354 1.00 98.50 112 CYS A C 1
ATOM 923 O O . CYS A 1 112 ? 8.642 -2.114 -10.260 1.00 98.50 112 CYS A O 1
ATOM 925 N N . SER A 1 113 ? 8.807 -0.754 -12.036 1.00 98.62 113 SER A N 1
ATOM 926 C CA . SER A 1 113 ? 7.799 0.206 -11.570 1.00 98.62 113 SER A CA 1
ATOM 927 C C . SER A 1 113 ? 6.409 -0.431 -11.461 1.00 98.62 113 SER A C 1
ATOM 929 O O . SER A 1 113 ? 5.718 -0.249 -10.454 1.00 98.62 113 SER A O 1
ATOM 931 N N . ILE A 1 114 ? 6.018 -1.243 -12.450 1.00 98.44 114 ILE A N 1
ATOM 932 C CA . ILE A 1 114 ? 4.756 -1.994 -12.452 1.00 98.44 114 ILE A CA 1
ATOM 933 C C . ILE A 1 114 ? 4.722 -2.987 -11.286 1.00 98.44 114 ILE A C 1
ATOM 935 O O . ILE A 1 114 ? 3.742 -3.016 -10.536 1.00 98.44 114 ILE A O 1
ATOM 939 N N . ALA A 1 115 ? 5.791 -3.760 -11.080 1.00 98.44 115 ALA A N 1
ATOM 940 C CA . ALA A 1 115 ? 5.892 -4.692 -9.959 1.00 98.44 115 ALA A CA 1
ATOM 941 C C . ALA A 1 115 ? 5.759 -3.967 -8.605 1.00 98.44 115 ALA A C 1
ATOM 943 O O . ALA A 1 115 ? 4.947 -4.362 -7.764 1.00 98.44 115 ALA A O 1
ATOM 944 N N . GLY A 1 116 ? 6.463 -2.844 -8.431 1.00 98.50 116 GLY A N 1
ATOM 945 C CA . GLY A 1 116 ? 6.359 -2.014 -7.228 1.00 98.50 116 GLY A CA 1
ATOM 946 C C . GLY A 1 116 ? 4.966 -1.402 -7.029 1.00 98.50 116 GLY A C 1
ATOM 947 O O . GLY A 1 116 ? 4.482 -1.293 -5.901 1.00 98.50 116 GLY A O 1
ATOM 948 N N . ALA A 1 117 ? 4.271 -1.030 -8.106 1.00 98.62 117 ALA A N 1
ATOM 949 C CA . ALA A 1 117 ? 2.890 -0.556 -8.031 1.00 98.62 117 ALA A CA 1
ATOM 950 C C . ALA A 1 117 ? 1.928 -1.667 -7.578 1.00 98.62 117 ALA A C 1
ATOM 952 O O . ALA A 1 117 ? 1.062 -1.421 -6.734 1.00 98.62 117 ALA A O 1
ATOM 953 N N . HIS A 1 118 ? 2.099 -2.896 -8.073 1.00 98.62 118 HIS A N 1
ATOM 954 C CA . HIS A 1 118 ? 1.313 -4.046 -7.624 1.00 98.62 118 HIS A CA 1
ATOM 955 C C . HIS A 1 118 ? 1.510 -4.344 -6.135 1.00 98.62 118 HIS A C 1
ATOM 957 O O . HIS A 1 118 ? 0.525 -4.585 -5.430 1.00 98.62 118 HIS A O 1
ATOM 963 N N . GLU A 1 119 ? 2.745 -4.266 -5.637 1.00 98.56 119 GLU A N 1
ATOM 964 C CA . GLU A 1 119 ? 3.039 -4.438 -4.213 1.00 98.56 119 GLU A CA 1
ATOM 965 C C . GLU A 1 119 ? 2.362 -3.355 -3.359 1.00 98.56 119 GLU A C 1
ATOM 967 O O . GLU A 1 119 ? 1.658 -3.672 -2.396 1.00 98.56 119 GLU A O 1
ATOM 972 N N . LYS A 1 120 ? 2.460 -2.081 -3.764 1.00 98.62 120 LYS A N 1
ATOM 973 C CA . LYS A 1 120 ? 1.766 -0.969 -3.091 1.00 98.62 120 LYS A CA 1
ATOM 974 C C . LYS A 1 120 ? 0.253 -1.173 -3.053 1.00 98.62 120 LYS A C 1
ATOM 976 O O . LYS A 1 120 ? -0.371 -0.947 -2.020 1.00 98.62 120 LYS A O 1
ATOM 981 N N . ILE A 1 121 ? -0.349 -1.642 -4.148 1.00 98.50 121 ILE A N 1
ATOM 982 C CA . ILE A 1 121 ? -1.784 -1.956 -4.192 1.00 98.50 121 ILE A CA 1
ATOM 983 C C . ILE A 1 121 ? -2.127 -3.068 -3.195 1.00 98.50 121 ILE A C 1
ATOM 985 O O . ILE A 1 121 ? -3.136 -2.970 -2.491 1.00 98.50 121 ILE A O 1
ATOM 989 N N . ALA A 1 122 ? -1.319 -4.129 -3.129 1.00 98.56 122 ALA A N 1
ATOM 990 C CA . ALA A 1 122 ? -1.533 -5.225 -2.189 1.00 98.56 122 ALA A CA 1
ATOM 991 C C . ALA A 1 122 ? -1.455 -4.741 -0.733 1.00 98.56 122 ALA A C 1
ATOM 993 O O . ALA A 1 122 ? -2.300 -5.109 0.086 1.00 98.56 122 ALA A O 1
ATOM 994 N N . GLU A 1 123 ? -0.501 -3.867 -0.426 1.00 98.62 123 GLU A N 1
ATOM 995 C CA . GLU A 1 123 ? -0.341 -3.291 0.905 1.00 98.62 123 GLU A CA 1
ATOM 996 C C . GLU A 1 123 ? -1.496 -2.343 1.268 1.00 98.62 123 GLU A C 1
ATOM 998 O O . GLU A 1 123 ? -2.137 -2.511 2.307 1.00 98.62 123 GLU A O 1
ATOM 1003 N N . CYS A 1 124 ? -1.889 -1.435 0.369 1.00 98.44 124 CYS A N 1
ATOM 1004 C CA . CYS A 1 124 ? -3.059 -0.577 0.573 1.00 98.44 124 CYS A CA 1
ATOM 1005 C C . CYS A 1 124 ? -4.346 -1.390 0.804 1.00 98.44 124 CYS A C 1
ATOM 1007 O O . CYS A 1 124 ? -5.178 -1.013 1.634 1.00 98.44 124 CYS A O 1
ATOM 1009 N N . LYS A 1 125 ? -4.509 -2.536 0.123 1.00 98.62 125 LYS A N 1
ATOM 1010 C CA . LYS A 1 125 ? -5.632 -3.463 0.355 1.00 98.62 125 LYS A CA 1
ATOM 1011 C C . LYS A 1 125 ? -5.612 -4.079 1.759 1.00 98.62 125 LYS A C 1
ATOM 1013 O O . LYS A 1 125 ? -6.678 -4.286 2.339 1.00 98.62 125 LYS A O 1
ATOM 1018 N N . LYS A 1 126 ? -4.443 -4.356 2.338 1.00 98.50 126 LYS A N 1
ATOM 1019 C CA . LYS A 1 126 ? -4.351 -4.822 3.733 1.00 98.50 126 LYS A CA 1
ATOM 1020 C C . LYS A 1 126 ? -4.705 -3.699 4.705 1.00 98.50 126 LYS A C 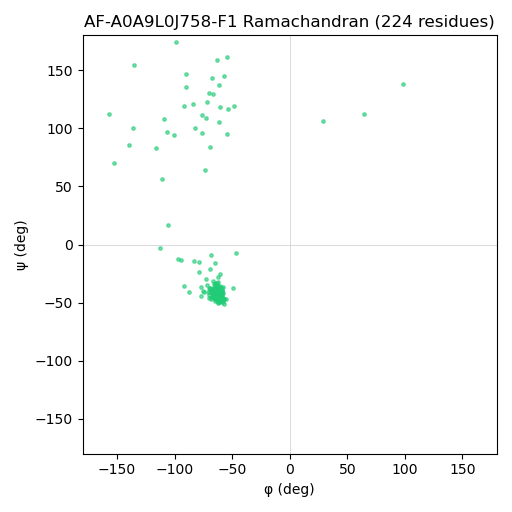1
ATOM 1022 O O . LYS A 1 126 ? -5.532 -3.898 5.597 1.00 98.50 126 LYS A O 1
ATOM 1027 N N . GLN A 1 127 ? -4.156 -2.508 4.485 1.00 98.50 127 GLN A N 1
ATOM 1028 C CA . GLN A 1 127 ? -4.389 -1.343 5.339 1.00 98.50 127 GLN A CA 1
ATOM 1029 C C . GLN A 1 127 ? -5.865 -0.933 5.371 1.00 98.50 127 GLN A C 1
ATOM 1031 O O . GLN A 1 127 ? -6.412 -0.695 6.446 1.00 98.50 127 GLN A O 1
ATOM 1036 N N . ILE A 1 128 ? -6.563 -0.935 4.228 1.00 98.38 128 ILE A N 1
ATOM 1037 C CA . ILE A 1 128 ? -8.000 -0.618 4.198 1.00 98.38 128 ILE A CA 1
ATOM 1038 C C . ILE A 1 128 ? -8.837 -1.643 4.977 1.00 98.38 128 ILE A C 1
ATOM 1040 O O . ILE A 1 128 ? -9.806 -1.264 5.636 1.00 98.38 128 ILE A O 1
ATOM 1044 N N . LEU A 1 129 ? -8.481 -2.933 4.947 1.00 98.44 129 LEU A N 1
ATOM 1045 C CA . LEU A 1 129 ? -9.179 -3.957 5.730 1.00 98.44 129 LEU A CA 1
ATOM 1046 C C . LEU A 1 129 ? -8.972 -3.748 7.234 1.00 98.44 129 LEU A C 1
ATOM 1048 O O . LEU A 1 129 ? -9.932 -3.835 8.003 1.00 98.44 129 LEU A O 1
ATOM 1052 N N . GLN A 1 130 ? -7.749 -3.414 7.649 1.00 98.31 130 GLN A N 1
ATOM 1053 C CA . GLN A 1 130 ? -7.454 -3.073 9.040 1.00 98.31 130 GLN A CA 1
ATOM 1054 C C . GLN A 1 130 ? -8.200 -1.807 9.481 1.00 98.31 130 GLN A C 1
ATOM 1056 O O . GLN A 1 130 ? -8.876 -1.823 10.508 1.00 98.31 130 GLN A O 1
ATOM 1061 N N . ALA A 1 131 ? -8.177 -0.745 8.673 1.00 98.31 131 ALA A N 1
ATOM 1062 C CA . ALA A 1 131 ? -8.890 0.498 8.955 1.00 98.31 131 ALA A CA 1
ATOM 1063 C C . ALA A 1 131 ? -10.409 0.281 9.077 1.00 98.31 131 ALA A C 1
ATOM 1065 O O . ALA A 1 131 ? -11.048 0.823 9.981 1.00 98.31 131 ALA A O 1
ATOM 1066 N N . LYS A 1 132 ? -10.998 -0.565 8.218 1.00 98.56 132 LYS A N 1
ATOM 1067 C CA . LYS A 1 132 ? -12.411 -0.967 8.326 1.00 98.56 132 LYS A CA 1
ATOM 1068 C C . LYS A 1 132 ? -12.702 -1.690 9.639 1.00 98.56 132 LYS A C 1
ATOM 1070 O O . LYS A 1 132 ? -13.714 -1.393 10.270 1.00 98.56 132 LYS A O 1
ATOM 1075 N N . ARG A 1 133 ? -11.822 -2.602 10.068 1.00 98.56 133 ARG A N 1
ATOM 1076 C CA . ARG A 1 133 ? -11.958 -3.301 11.355 1.00 98.56 133 ARG A CA 1
ATOM 1077 C C . ARG A 1 133 ? -11.912 -2.317 12.523 1.00 98.56 133 ARG A C 1
ATOM 1079 O O . ARG A 1 133 ? -12.805 -2.342 13.360 1.00 98.56 133 ARG A O 1
ATOM 1086 N N . ILE A 1 134 ? -10.938 -1.409 12.537 1.00 98.50 134 ILE A N 1
ATOM 1087 C CA . ILE A 1 134 ? -10.813 -0.376 13.577 1.00 98.50 134 ILE A CA 1
ATOM 1088 C C . ILE A 1 134 ? -12.069 0.498 13.624 1.00 98.50 134 ILE A C 1
ATOM 1090 O O . ILE A 1 134 ? -12.611 0.746 14.699 1.00 98.50 134 ILE A O 1
ATOM 1094 N N . ARG A 1 135 ? -12.579 0.924 12.462 1.00 98.44 135 ARG A N 1
ATOM 1095 C CA . ARG A 1 135 ? -13.817 1.706 12.383 1.00 98.44 135 ARG A CA 1
ATOM 1096 C C . ARG A 1 135 ? -15.013 0.946 12.953 1.00 98.44 135 ARG A C 1
ATOM 1098 O O . ARG A 1 135 ? -15.797 1.548 13.679 1.00 98.44 135 ARG A O 1
ATOM 1105 N N . LYS A 1 136 ? -15.150 -0.347 12.641 1.00 98.50 136 LYS A N 1
ATOM 1106 C CA . LYS A 1 136 ? -16.223 -1.188 13.187 1.00 98.50 136 LYS A CA 1
ATOM 1107 C C . LYS A 1 136 ? -16.132 -1.266 14.712 1.00 98.50 136 LYS A C 1
ATOM 1109 O O . LYS A 1 136 ? -17.115 -0.979 15.381 1.00 98.50 136 LYS A O 1
ATOM 1114 N N . ASN A 1 137 ? -14.945 -1.549 15.248 1.00 98.38 137 ASN A N 1
ATOM 1115 C CA . ASN A 1 137 ? -14.727 -1.611 16.694 1.00 98.38 137 ASN A CA 1
ATOM 1116 C C . ASN A 1 137 ? -15.071 -0.273 17.365 1.00 98.38 137 ASN A C 1
ATOM 1118 O O . ASN A 1 137 ? -15.746 -0.251 18.385 1.00 98.38 137 ASN A O 1
ATOM 1122 N N . ARG A 1 138 ? -14.676 0.856 16.760 1.00 98.44 138 ARG A N 1
ATOM 1123 C CA . ARG A 1 138 ? -15.031 2.191 17.260 1.00 98.44 138 ARG A CA 1
ATOM 1124 C C . ARG A 1 138 ? -16.542 2.414 17.303 1.00 98.44 138 ARG A C 1
ATOM 1126 O O . ARG A 1 138 ? -17.040 2.926 18.292 1.00 98.44 138 ARG A O 1
ATOM 1133 N N . GLN A 1 139 ? -17.269 1.991 16.270 1.00 98.12 139 GLN A N 1
ATOM 1134 C CA . GLN A 1 139 ? -18.732 2.074 16.256 1.00 98.12 139 GLN A CA 1
ATOM 1135 C C . GLN A 1 139 ? -19.374 1.196 17.336 1.00 98.12 139 GLN A C 1
ATOM 1137 O O . GLN A 1 139 ? -20.345 1.623 17.954 1.00 98.12 139 GLN A O 1
ATOM 1142 N N . GLU A 1 140 ? -18.836 -0.002 17.580 1.00 97.81 140 GLU A N 1
ATOM 1143 C CA . GLU A 1 140 ? -19.290 -0.883 18.663 1.00 97.81 140 GLU A CA 1
ATOM 1144 C C . GLU A 1 140 ? -19.041 -0.240 20.042 1.00 97.81 140 GLU A C 1
ATOM 1146 O O . GLU A 1 140 ? -19.944 -0.228 20.879 1.00 97.81 140 GLU A O 1
ATOM 1151 N N . TYR A 1 141 ? -17.875 0.384 20.255 1.00 98.25 141 TYR A N 1
ATOM 1152 C CA . TYR A 1 141 ? -17.586 1.142 21.479 1.00 98.25 141 TYR A CA 1
ATOM 1153 C C . TYR A 1 141 ? -18.504 2.354 21.652 1.00 98.25 141 TYR A C 1
ATOM 1155 O O . TYR A 1 141 ? -19.053 2.539 22.734 1.00 98.25 141 TYR A O 1
ATOM 1163 N N . ASP A 1 142 ? -18.718 3.149 20.602 1.00 98.19 142 ASP A N 1
ATOM 1164 C CA . ASP A 1 142 ? -19.603 4.318 20.651 1.00 98.19 142 ASP A CA 1
ATOM 1165 C C . ASP A 1 142 ? -21.058 3.904 20.940 1.00 98.19 142 ASP A C 1
ATOM 1167 O O . ASP A 1 142 ? -21.771 4.585 21.679 1.00 98.19 142 ASP A O 1
ATOM 1171 N N . ALA A 1 143 ? -21.511 2.775 20.383 1.00 97.88 143 ALA A N 1
ATOM 1172 C CA . ALA A 1 143 ? -22.837 2.227 20.655 1.00 97.88 143 ALA A CA 1
ATOM 1173 C C . ALA A 1 143 ? -22.982 1.795 22.122 1.00 97.88 143 ALA A C 1
ATOM 1175 O O . ALA A 1 143 ? -23.962 2.164 22.769 1.00 97.88 143 ALA A O 1
ATOM 1176 N N . LEU A 1 144 ? -21.998 1.071 22.666 1.00 97.38 144 LEU A N 1
ATOM 1177 C CA . LEU A 1 144 ? -21.983 0.679 24.078 1.00 97.38 144 LEU A CA 1
ATOM 1178 C C . LEU A 1 144 ? -21.905 1.896 25.004 1.00 97.38 144 LEU A C 1
ATOM 1180 O O . LEU A 1 144 ? -22.651 1.966 25.975 1.00 97.38 144 LEU A O 1
ATOM 1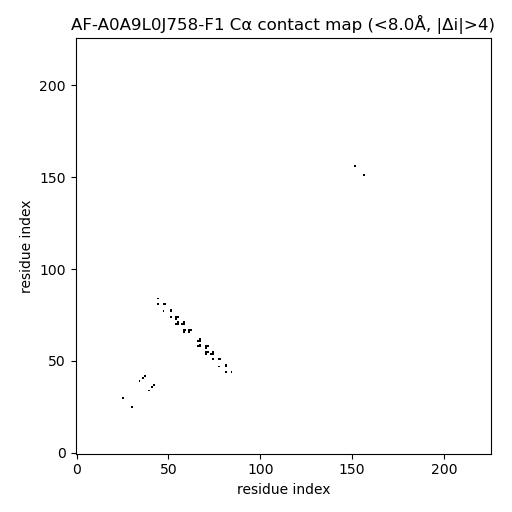184 N N . ALA A 1 145 ? -21.063 2.880 24.685 1.00 97.75 145 ALA A N 1
ATOM 1185 C CA . ALA A 1 145 ? -20.943 4.114 25.454 1.00 97.75 145 ALA A CA 1
ATOM 1186 C C . ALA A 1 145 ? -22.274 4.873 25.514 1.00 97.75 145 ALA A C 1
ATOM 1188 O O . ALA A 1 145 ? -22.664 5.330 26.585 1.00 97.75 145 ALA A O 1
ATOM 1189 N N . LYS A 1 146 ? -23.014 4.944 24.398 1.00 97.25 146 LYS A N 1
ATOM 1190 C CA . LYS A 1 146 ? -24.367 5.518 24.390 1.00 97.25 146 LYS A CA 1
ATOM 1191 C C . LYS A 1 146 ? -25.307 4.767 25.322 1.00 97.25 146 LYS A C 1
ATOM 1193 O O . LYS A 1 146 ? -26.026 5.418 26.064 1.00 97.25 146 LYS A O 1
ATOM 1198 N N . VAL A 1 147 ? -25.312 3.433 25.310 1.00 97.25 147 VAL A N 1
ATOM 1199 C CA . VAL A 1 147 ? -26.150 2.646 26.237 1.00 97.25 147 VAL A CA 1
ATOM 1200 C C . VAL A 1 147 ? -25.761 2.931 27.690 1.00 97.25 147 VAL A C 1
ATOM 1202 O O . VAL A 1 147 ? -26.635 3.210 28.501 1.00 97.25 147 VAL A O 1
ATOM 1205 N N . ILE A 1 148 ? -24.462 2.956 28.004 1.00 95.88 148 ILE A N 1
ATOM 1206 C CA . ILE A 1 148 ? -23.954 3.262 29.351 1.00 95.88 148 ILE A CA 1
ATOM 1207 C C . ILE A 1 148 ? -24.401 4.656 29.812 1.00 95.88 148 ILE A C 1
ATOM 1209 O O . ILE A 1 148 ? -24.805 4.804 30.957 1.00 95.88 148 ILE A O 1
ATOM 1213 N N . GLN A 1 149 ? -24.408 5.654 28.926 1.00 95.06 149 GLN A N 1
ATOM 1214 C CA . GLN A 1 149 ? -24.856 7.018 29.243 1.00 95.06 149 GLN A CA 1
ATOM 1215 C C . GLN A 1 149 ? -26.349 7.132 29.600 1.00 95.06 149 GLN A C 1
ATOM 1217 O O . GLN A 1 149 ? -26.748 8.156 30.142 1.00 95.06 149 GLN A O 1
ATOM 1222 N N . HIS A 1 150 ? -27.181 6.125 29.302 1.00 94.81 150 HIS A N 1
ATOM 1223 C CA . HIS A 1 150 ? -28.577 6.110 29.766 1.00 94.81 150 HIS A CA 1
ATOM 1224 C C . HIS A 1 150 ? -28.699 5.685 31.236 1.00 94.81 150 HIS A C 1
ATOM 1226 O O . HIS A 1 150 ? -29.761 5.858 31.831 1.00 94.81 150 HIS A O 1
ATOM 1232 N N . HIS A 1 151 ? -27.644 5.107 31.814 1.00 93.44 151 HIS A N 1
ATOM 1233 C CA . HIS A 1 151 ? -27.602 4.751 33.224 1.00 93.44 151 HIS A CA 1
ATOM 1234 C C . HIS A 1 151 ? -27.053 5.919 34.059 1.00 93.44 151 HIS A C 1
ATOM 1236 O O . HIS A 1 151 ? -26.204 6.669 33.571 1.00 93.44 151 HIS A O 1
ATOM 1242 N N . PRO A 1 152 ? -27.529 6.082 35.308 1.00 93.38 152 PRO A N 1
ATOM 1243 C CA . PRO A 1 152 ? -27.044 7.125 36.204 1.00 93.38 152 PRO A CA 1
ATOM 1244 C C . PRO A 1 152 ? -25.563 6.935 36.530 1.00 93.38 152 PRO A C 1
ATOM 1246 O O . PRO A 1 152 ? -25.015 5.831 36.418 1.00 93.38 152 PRO A O 1
ATOM 1249 N N . ASP A 1 153 ? -24.919 8.019 36.959 1.00 94.94 153 ASP A N 1
ATOM 1250 C CA . ASP A 1 153 ? -23.507 7.975 37.295 1.00 94.94 153 ASP A CA 1
ATOM 1251 C C . ASP A 1 153 ? -23.244 7.002 38.455 1.00 94.94 153 ASP A C 1
ATOM 1253 O O . ASP A 1 153 ? -23.972 6.921 39.454 1.00 94.94 153 ASP A O 1
ATOM 1257 N N . ARG A 1 154 ? -22.174 6.221 38.311 1.00 95.31 154 ARG A N 1
ATOM 1258 C CA . ARG A 1 154 ? -21.815 5.195 39.291 1.00 95.31 154 ARG A CA 1
ATOM 1259 C C . ARG A 1 154 ? -21.457 5.807 40.644 1.00 95.31 154 ARG A C 1
ATOM 1261 O O . ARG A 1 154 ? -21.733 5.205 41.677 1.00 95.31 154 ARG A O 1
ATOM 1268 N N . HIS A 1 155 ? -20.786 6.952 40.655 1.00 96.12 155 HIS A N 1
ATOM 1269 C CA . HIS A 1 155 ? -20.375 7.593 41.895 1.00 96.12 155 HIS A CA 1
ATOM 1270 C C . HIS A 1 155 ? -21.582 8.167 42.640 1.00 96.12 155 HIS A C 1
ATOM 1272 O O . HIS A 1 155 ? -21.688 7.987 43.853 1.00 96.12 155 HIS A O 1
ATOM 1278 N N . GLU A 1 156 ? -22.517 8.783 41.913 1.00 94.62 156 GLU A N 1
ATOM 1279 C CA . GLU A 1 156 ? -23.771 9.288 42.484 1.00 94.62 156 GLU A CA 1
ATOM 1280 C C . GLU A 1 156 ? -24.608 8.155 43.088 1.00 94.62 156 GLU A C 1
ATOM 1282 O O . GLU A 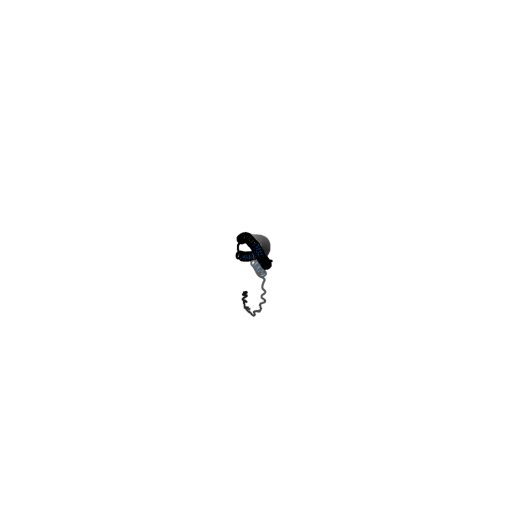1 156 ? -24.962 8.217 44.265 1.00 94.62 156 GLU A O 1
ATOM 1287 N N . THR A 1 157 ? -24.822 7.068 42.340 1.00 96.00 157 THR A N 1
ATOM 1288 C CA . THR A 1 157 ? -25.579 5.903 42.836 1.00 96.00 157 THR A CA 1
ATOM 1289 C C . THR A 1 157 ? -24.939 5.244 44.057 1.00 96.00 157 THR A C 1
ATOM 1291 O O . THR A 1 157 ? -25.648 4.840 44.975 1.00 96.00 157 THR A O 1
ATOM 1294 N N . LEU A 1 158 ? -23.606 5.160 44.124 1.00 97.00 158 LEU A N 1
ATOM 1295 C CA . LEU A 1 158 ? -22.913 4.649 45.313 1.00 97.00 158 LEU A CA 1
ATOM 1296 C C . LEU A 1 158 ? -23.111 5.551 46.536 1.00 97.00 158 LEU A C 1
ATOM 1298 O O . LEU A 1 158 ? -23.296 5.044 47.641 1.00 97.00 158 LEU A O 1
ATOM 1302 N N . LYS A 1 159 ? -23.094 6.873 46.345 1.00 96.81 159 LYS A N 1
ATOM 1303 C CA . LYS A 1 159 ? -23.314 7.842 47.424 1.00 96.81 159 LYS A CA 1
ATOM 1304 C C . LYS A 1 159 ? -24.741 7.769 47.969 1.00 96.81 159 LYS A C 1
ATOM 1306 O O . LYS A 1 159 ? -24.929 7.808 49.183 1.00 96.81 159 LYS A O 1
ATOM 1311 N N . GLU A 1 160 ? -25.736 7.643 47.093 1.00 96.56 160 GLU A N 1
ATOM 1312 C CA . GLU A 1 160 ? -27.133 7.435 47.495 1.00 96.56 160 GLU A CA 1
ATOM 1313 C C . GLU A 1 160 ? -27.304 6.125 48.267 1.00 96.56 160 GLU A C 1
ATOM 1315 O O . GLU A 1 160 ? -27.951 6.108 49.311 1.00 96.56 160 GLU A O 1
ATOM 1320 N N . LEU A 1 161 ? -26.668 5.046 47.805 1.00 97.12 161 LEU A N 1
ATOM 1321 C CA . LEU A 1 161 ? -26.714 3.740 48.461 1.00 97.12 161 LEU A CA 1
ATOM 1322 C C . LEU A 1 161 ? -26.096 3.789 49.866 1.00 97.12 161 LEU A C 1
ATOM 1324 O O . LEU A 1 161 ? -26.661 3.231 50.804 1.00 97.12 161 LEU A O 1
ATOM 1328 N N . GLU A 1 162 ? -24.982 4.505 50.039 1.00 97.44 162 GLU A N 1
ATOM 1329 C CA . GLU A 1 162 ? -24.376 4.725 51.357 1.00 97.44 162 GLU A CA 1
ATOM 1330 C C . GLU A 1 162 ? -25.297 5.532 52.289 1.00 97.44 162 GLU A C 1
ATOM 1332 O O . GLU A 1 162 ? -25.428 5.203 53.469 1.00 97.44 162 GLU A O 1
ATOM 1337 N N . ALA A 1 163 ? -25.958 6.574 51.773 1.00 97.19 163 ALA A N 1
ATOM 1338 C CA . ALA A 1 163 ? -26.899 7.380 52.549 1.00 97.19 163 ALA A CA 1
ATOM 1339 C C . ALA A 1 163 ? -28.124 6.563 52.994 1.00 97.19 163 ALA A C 1
ATOM 1341 O O . ALA A 1 163 ? -28.451 6.550 54.181 1.00 97.19 163 ALA A O 1
ATOM 1342 N N . LEU A 1 164 ? -28.739 5.824 52.064 1.00 97.50 164 LEU A N 1
ATOM 1343 C CA . LEU A 1 164 ? -29.837 4.892 52.340 1.00 97.50 164 LEU A CA 1
ATOM 1344 C C . LEU A 1 164 ? -29.423 3.812 53.347 1.00 97.50 164 LEU A C 1
ATOM 1346 O O . LEU A 1 164 ? -30.201 3.480 54.235 1.00 97.50 164 LEU A O 1
ATOM 1350 N N . GLY A 1 165 ? -28.195 3.293 53.252 1.00 97.50 165 GLY A N 1
ATOM 1351 C CA . GLY A 1 165 ? -27.653 2.326 54.209 1.00 97.50 165 GLY A CA 1
ATOM 1352 C C . GLY A 1 165 ? -27.611 2.873 55.638 1.00 97.50 165 GLY A C 1
ATOM 1353 O O . GLY A 1 165 ? -28.103 2.222 56.558 1.00 97.50 165 GLY A O 1
ATOM 1354 N N . LYS A 1 166 ? -27.108 4.101 55.817 1.00 97.44 166 LYS A N 1
ATOM 1355 C CA . LYS A 1 166 ? -27.077 4.776 57.129 1.00 97.44 166 LYS A CA 1
ATOM 1356 C C . LYS A 1 166 ? -28.478 5.035 57.681 1.00 97.44 166 LYS A C 1
ATOM 1358 O O . LYS A 1 166 ? -28.706 4.884 58.879 1.00 97.44 166 LYS A O 1
ATOM 1363 N N . GLU A 1 167 ? -29.418 5.425 56.825 1.00 97.44 167 GLU A N 1
ATOM 1364 C CA . GLU A 1 167 ? -30.810 5.641 57.231 1.00 97.44 167 GLU A CA 1
ATOM 1365 C C . GLU A 1 167 ? -31.485 4.333 57.666 1.00 97.44 167 GLU A C 1
ATOM 1367 O O . GLU A 1 167 ? -32.192 4.303 58.672 1.00 97.44 167 GLU A O 1
ATOM 1372 N N . LEU A 1 168 ? -31.214 3.233 56.963 1.00 97.75 168 LEU A N 1
ATOM 1373 C CA . LEU A 1 168 ? -31.746 1.913 57.292 1.00 97.75 168 LEU A CA 1
ATOM 1374 C C . LEU A 1 168 ? -31.206 1.410 58.639 1.00 97.75 168 LEU A C 1
ATOM 1376 O O . LEU A 1 168 ? -31.987 0.951 59.473 1.00 97.75 168 LEU A O 1
ATOM 1380 N N . GLU A 1 169 ? -29.902 1.564 58.894 1.00 97.69 169 GLU A N 1
ATOM 1381 C CA . GLU A 1 169 ? -29.305 1.282 60.208 1.00 97.69 169 GLU A CA 1
ATOM 1382 C C . GLU A 1 169 ? -29.949 2.129 61.314 1.00 97.69 169 GLU A C 1
ATOM 1384 O O . GLU A 1 169 ? -30.332 1.609 62.365 1.00 97.69 169 GLU A O 1
ATOM 1389 N N . HIS A 1 170 ? -30.147 3.425 61.067 1.00 97.25 170 HIS A N 1
ATOM 1390 C CA . HIS A 1 170 ? -30.790 4.317 62.027 1.00 97.25 170 HIS A CA 1
ATOM 1391 C C . HIS A 1 170 ? -32.233 3.895 62.351 1.00 97.25 170 HIS A C 1
ATOM 1393 O O . HIS A 1 170 ? -32.608 3.805 63.523 1.00 97.25 170 HIS A O 1
ATOM 1399 N N . LEU A 1 171 ? -33.036 3.585 61.329 1.00 97.44 171 LEU A N 1
ATOM 1400 C CA . LEU A 1 171 ? -34.407 3.100 61.496 1.00 97.44 171 LEU A CA 1
ATOM 1401 C C . LEU A 1 171 ? -34.455 1.746 62.210 1.00 97.44 171 LEU A C 1
ATOM 1403 O O . LEU A 1 171 ? -35.352 1.526 63.025 1.00 97.44 171 LEU A O 1
ATOM 1407 N N . SER A 1 172 ? -33.487 0.864 61.954 1.00 97.94 172 SER A N 1
ATOM 1408 C CA . SER A 1 172 ? -33.352 -0.408 62.668 1.00 97.94 172 SER A CA 1
ATOM 1409 C C . SER A 1 172 ? -33.158 -0.184 64.168 1.00 97.94 172 SER A C 1
ATOM 1411 O O . SER A 1 172 ? -33.874 -0.781 64.969 1.00 97.94 172 SER A O 1
ATOM 1413 N N . HIS A 1 173 ? -32.268 0.733 64.557 1.00 97.81 173 HIS A N 1
ATOM 1414 C CA . HIS A 1 173 ? -32.060 1.075 65.966 1.00 97.81 173 HIS A CA 1
ATOM 1415 C C . HIS A 1 173 ? -33.295 1.708 66.620 1.00 97.81 173 HIS A C 1
ATOM 1417 O O . HIS A 1 173 ? -33.604 1.420 67.778 1.00 97.81 173 HIS A O 1
ATOM 1423 N N . ILE A 1 174 ? -34.033 2.557 65.897 1.00 97.56 174 ILE A N 1
ATOM 1424 C CA . ILE A 1 174 ? -35.291 3.121 66.409 1.00 97.56 174 ILE A CA 1
ATOM 1425 C C . ILE A 1 174 ? -36.322 2.013 66.622 1.00 97.56 174 ILE A C 1
ATOM 1427 O O . ILE A 1 174 ? -36.976 1.987 67.665 1.00 97.56 174 ILE A O 1
ATOM 1431 N N . LYS A 1 175 ? -36.467 1.104 65.653 1.00 97.56 175 LYS A N 1
ATOM 1432 C CA . LYS A 1 175 ? -37.389 -0.029 65.745 1.00 97.56 175 LYS A CA 1
ATOM 1433 C C . LYS A 1 175 ? -37.078 -0.879 66.976 1.00 97.56 175 LYS A C 1
ATOM 1435 O O . LYS A 1 175 ? -37.982 -1.104 67.775 1.00 97.56 175 LYS A O 1
ATOM 1440 N N . GLU A 1 176 ? -35.820 -1.273 67.151 1.00 97.88 176 GLU A N 1
ATOM 1441 C CA . GLU A 1 176 ? -35.355 -2.047 68.307 1.00 97.88 176 GLU A CA 1
ATOM 1442 C C . GLU A 1 176 ? -35.668 -1.315 69.624 1.00 97.88 176 GLU A C 1
ATOM 1444 O O . GLU A 1 176 ? -36.309 -1.868 70.513 1.00 97.88 176 GLU A O 1
ATOM 1449 N N . SER A 1 177 ? -35.372 -0.012 69.703 1.00 97.38 177 SER A N 1
ATOM 1450 C CA . SER A 1 177 ? -35.696 0.805 70.881 1.00 97.38 177 SER A CA 1
ATOM 1451 C C . SER A 1 177 ? -37.199 0.867 71.195 1.00 97.38 177 SER A C 1
ATOM 1453 O O . SER A 1 177 ? -37.599 0.948 72.362 1.00 97.38 177 SER A O 1
ATOM 1455 N N . VAL A 1 178 ? -38.058 0.882 70.174 1.00 97.75 178 VAL A N 1
ATOM 1456 C CA . VAL A 1 178 ? -39.516 0.882 70.351 1.00 97.75 178 VAL A CA 1
ATOM 1457 C C . VAL A 1 178 ? -40.019 -0.501 70.765 1.00 97.75 178 VAL A C 1
ATOM 1459 O O . VAL A 1 178 ? -40.879 -0.577 71.643 1.00 97.75 178 VAL A O 1
ATOM 1462 N N . GLU A 1 179 ? -39.478 -1.574 70.187 1.00 97.31 179 GLU A N 1
ATOM 1463 C CA . GLU A 1 179 ? -39.772 -2.955 70.586 1.00 97.31 179 GLU A CA 1
ATOM 1464 C C . GLU A 1 179 ? -39.396 -3.193 72.055 1.00 97.31 179 GLU A C 1
ATOM 1466 O O . GLU A 1 179 ? -40.231 -3.677 72.821 1.00 97.31 179 GLU A O 1
ATOM 1471 N N . ASP A 1 180 ? -38.229 -2.718 72.496 1.00 97.44 180 ASP A N 1
ATOM 1472 C CA . ASP A 1 180 ? -37.801 -2.775 73.899 1.00 97.44 180 ASP A CA 1
ATOM 1473 C C . ASP A 1 180 ? -38.764 -2.034 74.835 1.00 97.44 180 ASP A C 1
ATOM 1475 O O . ASP A 1 180 ? -39.143 -2.533 75.901 1.00 97.44 180 ASP A O 1
ATOM 1479 N N . LYS A 1 181 ? -39.207 -0.832 74.439 1.00 97.94 181 LYS A N 1
ATOM 1480 C CA . LYS A 1 181 ? -40.191 -0.056 75.211 1.00 97.94 181 LYS A CA 1
ATOM 1481 C C . LYS A 1 181 ? -41.535 -0.771 75.279 1.00 97.94 181 LYS A C 1
ATOM 1483 O O . LYS A 1 181 ? -42.158 -0.779 76.342 1.00 97.94 181 LYS A O 1
ATOM 1488 N N . LEU A 1 182 ? -41.997 -1.349 74.172 1.00 97.88 182 LEU A N 1
ATOM 1489 C CA . LEU A 1 182 ? -43.248 -2.101 74.119 1.00 97.88 182 LEU A CA 1
ATOM 1490 C C . LEU A 1 182 ? -43.185 -3.318 75.046 1.00 97.88 182 LEU A C 1
ATOM 1492 O O . LEU A 1 182 ? -44.116 -3.551 75.817 1.00 97.88 182 LEU A O 1
ATOM 1496 N N . GLU A 1 183 ? -42.078 -4.053 75.011 1.00 97.50 183 GLU A N 1
ATOM 1497 C CA . GLU A 1 183 ? -41.851 -5.223 75.853 1.00 97.50 183 GLU A CA 1
ATOM 1498 C C . GLU A 1 183 ? -41.780 -4.848 77.338 1.00 97.50 183 GLU A C 1
ATOM 1500 O O . GLU A 1 183 ? -42.395 -5.497 78.187 1.00 97.50 183 GLU A O 1
ATOM 1505 N N . LEU A 1 184 ? -41.125 -3.731 77.669 1.00 97.56 184 LEU A N 1
ATOM 1506 C CA . LEU A 1 184 ? -41.138 -3.188 79.026 1.00 97.56 184 LEU A CA 1
ATOM 1507 C C . LEU A 1 184 ? -42.564 -2.856 79.491 1.00 97.56 184 LEU A C 1
ATOM 1509 O O . LEU A 1 184 ? -42.934 -3.202 80.613 1.00 97.56 184 LEU A O 1
ATOM 1513 N N . ARG A 1 185 ? -43.387 -2.220 78.643 1.00 97.12 185 ARG A N 1
ATOM 1514 C CA . ARG A 1 185 ? -44.793 -1.937 78.981 1.00 97.12 185 ARG A CA 1
ATOM 1515 C C . ARG A 1 185 ? -45.603 -3.220 79.152 1.00 97.12 185 ARG A C 1
ATOM 1517 O O . ARG A 1 185 ? -46.360 -3.302 80.113 1.00 97.12 185 ARG A O 1
ATOM 1524 N N . ARG A 1 186 ? -45.418 -4.234 78.297 1.00 96.81 186 ARG A N 1
ATOM 1525 C CA . ARG A 1 186 ? -46.051 -5.559 78.456 1.00 96.81 186 ARG A CA 1
ATOM 1526 C C . ARG A 1 186 ? -45.729 -6.170 79.820 1.00 96.81 186 ARG A C 1
ATOM 1528 O O . ARG A 1 186 ? -46.647 -6.592 80.519 1.00 96.81 186 ARG A O 1
ATOM 1535 N N . LYS A 1 187 ? -44.457 -6.139 80.233 1.00 97.06 187 LYS A N 1
ATOM 1536 C CA . LYS A 1 187 ? -44.017 -6.611 81.558 1.00 97.06 187 LYS A CA 1
ATOM 1537 C C . LYS A 1 187 ? -44.656 -5.813 82.697 1.00 97.06 187 LYS A C 1
ATOM 1539 O O . LYS A 1 187 ? -45.149 -6.409 83.647 1.00 97.06 187 LYS A O 1
ATOM 1544 N N . GLN A 1 188 ? -44.708 -4.485 82.588 1.00 96.31 188 GLN A N 1
ATOM 1545 C CA . GLN A 1 188 ? -45.360 -3.624 83.586 1.00 96.31 188 GLN A CA 1
ATOM 1546 C C . GLN A 1 188 ? -46.862 -3.915 83.720 1.00 96.31 188 GLN A C 1
ATOM 1548 O O . GLN A 1 188 ? -47.361 -4.023 84.837 1.00 96.31 188 GLN A O 1
ATOM 1553 N N . PHE A 1 189 ? -47.577 -4.085 82.602 1.00 97.31 189 PHE A N 1
ATOM 1554 C CA . PHE A 1 189 ? -48.988 -4.479 82.618 1.00 97.31 189 PHE A CA 1
ATOM 1555 C C . PHE A 1 189 ? -49.188 -5.861 83.234 1.00 97.31 189 PHE A C 1
ATOM 1557 O O . PHE A 1 189 ? -50.143 -6.045 83.980 1.00 97.31 189 PHE A O 1
ATOM 1564 N N . HIS A 1 190 ? -48.294 -6.812 82.960 1.00 96.44 190 HIS A N 1
ATOM 1565 C CA . HIS A 1 190 ? -48.359 -8.141 83.560 1.00 96.44 190 HIS A CA 1
ATOM 1566 C C . HIS A 1 190 ? -48.231 -8.081 85.087 1.00 96.44 190 HIS A C 1
ATOM 1568 O O . HIS A 1 190 ? -49.057 -8.665 85.777 1.00 96.44 190 HIS A O 1
ATOM 1574 N N . VAL A 1 191 ? -47.272 -7.306 85.613 1.00 96.94 191 VAL A N 1
ATOM 1575 C CA . VAL A 1 191 ? -47.142 -7.074 87.064 1.00 96.94 191 VAL A CA 1
ATOM 1576 C C . VAL A 1 191 ? -48.421 -6.460 87.637 1.00 96.94 191 VAL A C 1
ATOM 1578 O O . VAL A 1 191 ? -48.931 -6.953 88.636 1.00 96.94 191 VAL A O 1
ATOM 1581 N N . LEU A 1 192 ? -48.974 -5.429 86.987 1.00 96.12 192 LEU A N 1
ATOM 1582 C CA . LEU A 1 192 ? -50.222 -4.801 87.429 1.00 96.12 192 LEU A CA 1
ATOM 1583 C C . LEU A 1 192 ? -51.385 -5.809 87.471 1.00 96.12 192 LEU A C 1
ATOM 1585 O O . LEU A 1 192 ? -52.097 -5.884 88.468 1.00 96.12 192 LEU A O 1
ATOM 1589 N N . LEU A 1 193 ? -51.559 -6.611 86.418 1.00 95.88 193 LEU A N 1
ATOM 1590 C CA . LEU A 1 193 ? -52.574 -7.666 86.350 1.00 95.88 193 LEU A CA 1
ATOM 1591 C C . LEU A 1 193 ? -52.409 -8.701 87.469 1.00 95.88 193 LEU A C 1
ATOM 1593 O O . LEU A 1 193 ? -53.403 -9.046 88.102 1.00 95.88 193 LEU A O 1
ATOM 1597 N N . SER A 1 194 ? -51.181 -9.143 87.755 1.00 95.00 194 SER A N 1
ATOM 1598 C CA . SER A 1 194 ? -50.908 -10.052 88.875 1.00 95.00 194 SER A CA 1
ATOM 1599 C C . SER A 1 194 ? -51.292 -9.428 90.215 1.00 95.00 194 SER A C 1
ATOM 1601 O O . SER A 1 194 ? -51.998 -10.065 90.986 1.00 95.00 194 SER A O 1
ATOM 1603 N N . THR A 1 195 ? -50.934 -8.161 90.463 1.00 94.75 195 THR A N 1
ATOM 1604 C CA . THR A 1 195 ? -51.326 -7.474 91.710 1.00 94.75 195 THR A CA 1
ATOM 1605 C C . THR A 1 195 ? -52.840 -7.303 91.840 1.00 94.75 195 THR A C 1
ATOM 1607 O O . THR A 1 195 ? -53.380 -7.458 92.930 1.00 94.75 195 THR A O 1
ATOM 1610 N N . ILE A 1 196 ? -53.552 -7.031 90.738 1.00 94.88 196 ILE A N 1
ATOM 1611 C CA . ILE A 1 196 ? -55.021 -6.977 90.739 1.00 94.88 196 ILE A CA 1
ATOM 1612 C C . ILE A 1 196 ? -55.592 -8.352 91.095 1.00 94.88 196 ILE A C 1
ATOM 1614 O O . ILE A 1 196 ? -56.517 -8.428 91.896 1.00 94.88 196 ILE A O 1
ATOM 1618 N N . HIS A 1 197 ? -55.037 -9.426 90.532 1.00 92.69 197 HIS A N 1
ATOM 1619 C CA . HIS A 1 197 ? -55.495 -10.785 90.805 1.00 92.69 197 HIS A CA 1
ATOM 1620 C C . HIS A 1 197 ? -55.237 -11.208 92.258 1.00 92.69 197 HIS A C 1
ATOM 1622 O O . HIS A 1 197 ? -56.117 -11.779 92.892 1.00 92.69 197 HIS A O 1
ATOM 1628 N N . GLU A 1 198 ? -54.072 -10.866 92.813 1.00 91.81 198 GLU A N 1
ATOM 1629 C CA . GLU A 1 198 ? -53.750 -11.080 94.230 1.00 91.81 198 GLU A CA 1
ATOM 1630 C C . GLU A 1 198 ? -54.717 -10.321 95.151 1.00 91.81 198 GLU A C 1
ATOM 1632 O O . GLU A 1 198 ? -55.222 -10.883 96.123 1.00 91.81 198 GLU A O 1
ATOM 1637 N N . LEU A 1 199 ? -55.028 -9.058 94.834 1.00 91.50 199 LEU A N 1
ATOM 1638 C CA . LEU A 1 199 ? -56.000 -8.263 95.590 1.00 91.50 199 LEU A CA 1
ATOM 1639 C C . LEU A 1 199 ? -57.419 -8.837 95.488 1.00 91.50 199 LEU A C 1
ATOM 1641 O O . LEU A 1 199 ? -58.110 -8.904 96.498 1.00 91.50 199 LEU A O 1
ATOM 1645 N N . GLN A 1 200 ? -57.847 -9.284 94.303 1.00 90.25 200 GLN A N 1
ATOM 1646 C CA . GLN A 1 200 ? -59.127 -9.980 94.123 1.00 90.25 200 GLN A CA 1
ATOM 1647 C C . GLN A 1 200 ? -59.189 -11.255 94.966 1.00 90.25 200 GLN A C 1
ATOM 1649 O O . GLN A 1 200 ? -60.168 -11.472 95.670 1.00 90.25 200 GLN A O 1
ATOM 1654 N N . GLN A 1 201 ? -58.125 -12.059 94.953 1.00 89.69 201 GLN A N 1
ATOM 1655 C CA . GLN A 1 201 ? -58.038 -13.274 95.758 1.00 89.69 201 GLN A CA 1
ATOM 1656 C C . GLN A 1 201 ? -58.040 -12.969 97.262 1.00 89.69 201 GLN A C 1
ATOM 1658 O O . GLN A 1 201 ? -58.627 -13.716 98.038 1.00 89.69 201 GLN A O 1
ATOM 1663 N N . THR A 1 202 ? -57.411 -11.867 97.679 1.00 88.44 202 THR A N 1
ATOM 1664 C CA . THR A 1 202 ? -57.441 -11.399 99.073 1.00 88.44 202 THR A CA 1
ATOM 1665 C C . THR A 1 202 ? -58.858 -10.993 99.476 1.00 88.44 202 THR A C 1
ATOM 1667 O O . THR A 1 202 ? -59.337 -11.463 100.499 1.00 88.44 202 THR A O 1
ATOM 1670 N N . LEU A 1 203 ? -59.563 -10.216 98.643 1.00 86.12 203 LEU A N 1
ATOM 1671 C CA . LEU A 1 203 ? -60.960 -9.835 98.888 1.00 86.12 203 LEU A CA 1
ATOM 1672 C C . LEU A 1 203 ? -61.893 -11.053 98.948 1.00 86.12 203 LEU A C 1
ATOM 1674 O O . LEU A 1 203 ? -62.704 -11.140 99.859 1.00 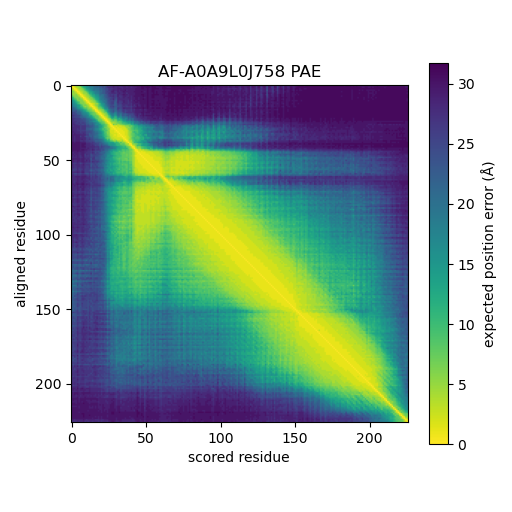86.12 203 LEU A O 1
ATOM 1678 N N . GLU A 1 204 ? -61.751 -12.018 98.034 1.00 83.44 204 GLU A N 1
ATOM 1679 C CA . GLU A 1 204 ? -62.523 -13.271 98.072 1.00 83.44 204 GLU A CA 1
ATOM 1680 C C . GLU A 1 204 ? -62.232 -14.105 99.329 1.00 83.44 204 GLU A C 1
ATOM 1682 O O . GLU A 1 204 ? -63.101 -14.833 99.810 1.00 83.44 204 GLU A O 1
ATOM 1687 N N . ASN A 1 205 ? -61.001 -14.060 99.843 1.00 80.25 205 ASN A N 1
ATOM 1688 C CA . ASN A 1 205 ? -60.639 -14.746 101.080 1.00 80.25 205 ASN A CA 1
ATOM 1689 C C . ASN A 1 205 ? -61.208 -14.026 102.310 1.00 80.25 205 ASN A C 1
ATOM 1691 O O . ASN A 1 205 ? -61.706 -14.704 103.204 1.00 80.25 205 ASN A O 1
ATOM 1695 N N . ASP A 1 206 ? -61.174 -12.692 102.340 1.00 78.25 206 ASP A N 1
ATOM 1696 C CA . ASP A 1 206 ? -61.762 -11.874 103.407 1.00 78.25 206 ASP A CA 1
ATOM 1697 C C . ASP A 1 206 ? -63.294 -12.017 103.446 1.00 78.25 206 ASP A C 1
ATOM 1699 O O . ASP A 1 206 ? -63.865 -12.161 104.524 1.00 78.25 206 ASP A O 1
ATOM 1703 N N . GLU A 1 207 ? -63.961 -12.074 102.288 1.00 72.88 207 GLU A N 1
ATOM 1704 C CA . GLU A 1 207 ? -65.405 -12.335 102.187 1.00 72.88 207 GLU A CA 1
ATOM 1705 C C . GLU A 1 207 ? -65.747 -13.713 102.787 1.00 72.88 207 GLU A C 1
ATOM 1707 O O . GLU A 1 207 ? -66.595 -13.811 103.674 1.00 72.88 207 GLU A O 1
ATOM 1712 N N . LYS A 1 208 ? -64.984 -14.761 102.440 1.00 71.56 208 LYS A N 1
ATOM 1713 C CA . LYS A 1 208 ? -65.127 -16.101 103.045 1.00 71.56 208 LYS A CA 1
ATOM 1714 C C . LYS A 1 208 ? -64.818 -16.135 104.545 1.00 71.56 208 LYS A C 1
ATOM 1716 O O . LYS A 1 208 ? -65.430 -16.919 105.261 1.00 71.56 208 LYS A O 1
ATOM 1721 N N . LEU A 1 209 ? -63.861 -15.342 105.030 1.00 65.00 209 LEU A N 1
ATOM 1722 C CA . LEU A 1 209 ? -63.545 -15.232 106.461 1.00 65.00 209 LEU A CA 1
ATOM 1723 C C . LEU A 1 209 ? -64.680 -14.541 107.224 1.00 65.00 209 LEU A C 1
ATOM 1725 O O . LEU A 1 209 ? -65.061 -15.022 108.288 1.00 65.00 209 LEU A O 1
ATOM 1729 N N . SER A 1 210 ? -65.272 -13.489 106.653 1.00 61.16 210 SER A N 1
ATOM 1730 C CA . SER A 1 210 ? -66.421 -12.793 107.244 1.00 61.16 210 SER A CA 1
ATOM 1731 C C . SER A 1 210 ? -67.683 -13.664 107.305 1.00 61.16 210 SER A C 1
ATOM 1733 O O . SER A 1 210 ? -68.356 -13.681 108.330 1.00 61.16 210 SER A O 1
ATOM 1735 N N . GLU A 1 211 ? -67.951 -14.489 106.285 1.00 59.56 211 GLU A N 1
ATOM 1736 C CA . GLU A 1 211 ? -69.037 -15.486 106.316 1.00 59.56 211 GLU A CA 1
ATOM 1737 C C . GLU A 1 211 ? -68.833 -16.550 107.415 1.00 59.56 211 GLU A C 1
ATOM 1739 O O . GLU A 1 211 ? -69.799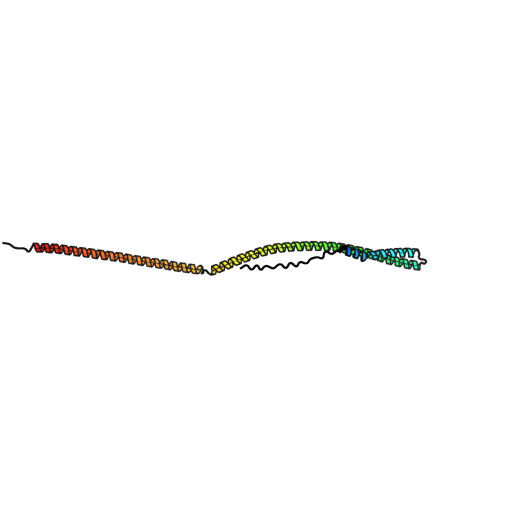 -17.052 107.995 1.00 59.56 211 GLU A O 1
ATOM 1744 N N . VAL A 1 212 ? -67.579 -16.900 107.727 1.00 58.75 212 VAL A N 1
ATOM 1745 C CA . VAL A 1 212 ? -67.235 -17.843 108.806 1.00 58.75 212 VAL A CA 1
ATOM 1746 C C . VAL A 1 212 ? -67.342 -17.179 110.184 1.00 58.75 212 VAL A C 1
ATOM 1748 O O . VAL A 1 212 ? -67.809 -17.828 111.118 1.00 58.75 212 VAL A O 1
ATOM 1751 N N . GLU A 1 213 ? -66.974 -15.902 110.319 1.00 56.94 213 GLU A N 1
ATOM 1752 C CA . GLU A 1 213 ? -67.127 -15.133 111.564 1.00 56.94 213 GLU A CA 1
ATOM 1753 C C . GLU A 1 213 ? -68.604 -14.835 111.885 1.00 56.94 213 GLU A C 1
ATOM 1755 O O . GLU A 1 213 ? -69.024 -15.040 113.025 1.00 56.94 213 GLU A O 1
ATOM 1760 N N . GLU A 1 214 ? -69.441 -14.493 110.896 1.00 54.50 214 GLU A N 1
ATOM 1761 C CA . GLU A 1 214 ? -70.896 -14.338 111.083 1.00 54.50 214 GLU A CA 1
ATOM 1762 C C . GLU A 1 214 ? -71.588 -15.673 111.432 1.00 54.50 214 GLU A C 1
ATOM 1764 O O . GLU A 1 214 ? -72.512 -15.712 112.255 1.00 54.50 214 GLU A O 1
ATOM 1769 N N . ALA A 1 215 ? -71.112 -16.800 110.887 1.00 55.03 215 ALA A N 1
ATOM 1770 C CA . ALA A 1 215 ? -71.567 -18.137 111.279 1.00 55.03 215 ALA A CA 1
ATOM 1771 C C . ALA A 1 215 ? -71.117 -18.538 112.701 1.00 55.03 215 ALA A C 1
ATOM 1773 O O . ALA A 1 215 ? -71.727 -19.414 113.321 1.00 55.03 215 ALA A O 1
ATOM 1774 N N . GLN A 1 216 ? -70.069 -17.903 113.235 1.00 48.12 216 GLN A N 1
ATOM 1775 C CA . GLN A 1 216 ? -69.544 -18.167 114.573 1.00 48.12 216 GLN A CA 1
ATOM 1776 C C . GLN A 1 216 ? -70.185 -17.249 115.633 1.00 48.12 216 GLN A C 1
ATOM 1778 O O . GLN A 1 216 ? -70.518 -17.740 116.716 1.00 48.12 216 GLN A O 1
ATOM 1783 N N . GLU A 1 217 ? -70.488 -15.983 115.314 1.00 46.25 217 GLU A N 1
ATOM 1784 C CA . GLU A 1 217 ? -71.250 -15.066 116.185 1.00 46.25 217 GLU A CA 1
ATOM 1785 C C . GLU A 1 217 ? -72.734 -15.457 116.311 1.00 46.25 217 GLU A C 1
ATOM 1787 O O . GLU A 1 217 ? -73.279 -15.443 117.416 1.00 46.25 217 GLU A O 1
ATOM 1792 N N . THR A 1 218 ? -73.374 -15.947 115.242 1.00 44.62 218 THR A N 1
ATOM 1793 C CA . THR A 1 218 ? -74.760 -16.467 115.311 1.00 44.62 218 THR A CA 1
ATOM 1794 C C . THR A 1 218 ? -74.901 -17.775 116.109 1.00 44.62 218 THR A C 1
ATOM 1796 O O . THR A 1 218 ? -76.019 -18.181 116.428 1.00 44.62 218 THR A O 1
ATOM 1799 N N . SER A 1 219 ? -73.789 -18.419 116.493 1.00 45.03 219 SER A N 1
ATOM 1800 C CA . SER A 1 219 ? -73.784 -19.644 117.309 1.00 45.03 219 SER A CA 1
ATOM 1801 C C . SER A 1 219 ? -73.572 -19.421 118.816 1.00 45.03 219 SER A C 1
ATOM 1803 O O . SER A 1 219 ? -73.802 -20.349 119.593 1.00 45.03 219 SER A O 1
ATOM 1805 N N . MET A 1 220 ? -73.163 -18.222 119.260 1.00 45.84 220 MET A N 1
ATOM 1806 C CA . MET A 1 220 ? -72.854 -17.952 120.679 1.00 45.84 220 MET A CA 1
ATOM 1807 C C . MET A 1 220 ? -73.819 -16.989 121.388 1.00 45.84 220 MET A C 1
ATOM 1809 O O . MET A 1 220 ? -73.715 -16.837 122.605 1.00 45.84 220 MET A O 1
ATOM 1813 N N . GLU A 1 221 ? -74.811 -16.424 120.694 1.00 42.31 221 GLU A N 1
ATOM 1814 C CA . GLU A 1 221 ? -75.884 -15.620 121.301 1.00 42.31 221 GLU A CA 1
ATOM 1815 C C . GLU A 1 221 ? -77.248 -16.342 121.233 1.00 42.31 221 GLU A C 1
ATOM 1817 O O . GLU A 1 221 ? -78.230 -15.849 120.689 1.00 42.31 221 GLU A O 1
ATOM 1822 N N . ALA A 1 222 ? -77.315 -17.557 121.788 1.00 37.62 222 ALA A N 1
ATOM 1823 C CA . ALA A 1 222 ? -78.574 -18.228 122.120 1.00 37.62 222 ALA A CA 1
ATOM 1824 C C . ALA A 1 222 ? -78.470 -18.947 123.478 1.00 37.62 222 ALA A C 1
ATOM 1826 O O . ALA A 1 222 ? -78.211 -20.144 123.584 1.00 37.62 222 ALA A O 1
ATOM 1827 N N . ASP A 1 223 ? -78.732 -18.132 124.495 1.00 37.31 223 ASP A N 1
ATOM 1828 C CA . ASP A 1 223 ? -79.499 -18.411 125.710 1.00 37.31 223 ASP A CA 1
ATOM 1829 C C . ASP A 1 223 ? -78.842 -18.794 127.064 1.00 37.31 223 ASP A C 1
ATOM 1831 O O . ASP A 1 223 ? -77.906 -19.594 127.141 1.00 37.31 223 ASP A O 1
ATOM 1835 N N . PRO A 1 224 ? -79.374 -18.210 128.173 1.00 51.22 224 PRO A N 1
ATOM 1836 C CA . PRO A 1 224 ? -78.847 -18.262 129.533 1.00 51.22 224 PRO A CA 1
ATOM 1837 C C . PRO A 1 224 ? -79.525 -19.304 130.457 1.00 51.22 224 PRO A C 1
ATOM 1839 O O . PRO A 1 224 ? -80.526 -19.940 130.142 1.00 51.22 224 PRO A O 1
ATOM 1842 N N . LYS A 1 225 ? -78.931 -19.407 131.655 1.00 37.09 225 LYS A N 1
ATOM 1843 C CA . LYS A 1 225 ? -79.246 -20.209 132.860 1.00 37.09 225 LYS A CA 1
ATOM 1844 C C . LYS A 1 225 ? -80.671 -20.064 133.436 1.00 37.09 225 LYS A C 1
ATOM 1846 O O . LYS A 1 225 ? -81.327 -19.04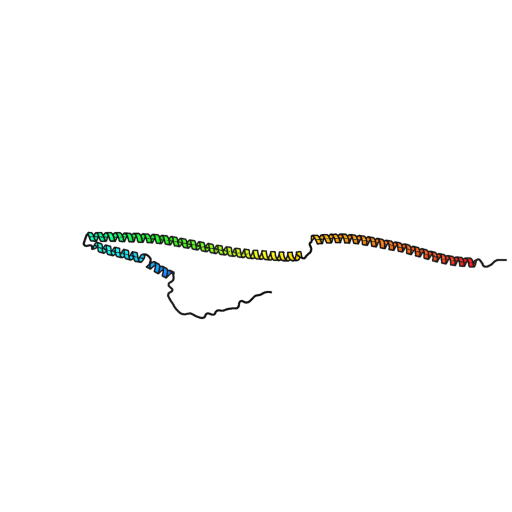5 133.221 1.00 37.09 225 LYS A O 1
ATOM 1851 N N . PRO A 1 226 ? -81.111 -21.032 134.266 1.00 53.94 226 PRO A N 1
ATOM 1852 C CA . PRO A 1 226 ? -80.789 -20.999 135.711 1.00 53.94 226 PRO A CA 1
ATOM 1853 C C . PRO A 1 226 ? -79.725 -22.010 136.159 1.00 53.94 226 PRO A C 1
ATOM 1855 O O . PRO A 1 226 ? -79.813 -23.188 135.752 1.00 53.94 226 PRO A O 1
#

Sequence (226 aa):
MYITSKLSDHLIYCPNQDTFQSEKKQTRDEVIRKRLLIDGDGAGDDRRINLLVKSFIKWCNSGSQEEGYSQYQRMLSTLSQCEFSMGKTLLVYDMNLREMENYEKIYKEIECSIAGAHEKIAECKKQILQAKRIRKNRQEYDALAKVIQHHPDRHETLKELEALGKELEHLSHIKESVEDKLELRRKQFHVLLSTIHELQQTLENDEKLSEVEEAQETSMEADPKP

Organism: Equus asinus (NCBI:txid9793)

Secondary structure (DSSP, 8-state):
---------------------------HHHHHHHHHHHHSTHHHHHHHHHHHHHHHHHHHT-SSHHHHHHHHHHHHHHHHHHHHHHHHHHHHHHHHHHHHHHHHHHHHHHHHHHHHHHHHHHHHHHHHHHHHHHHHHHHHHHHHHHHHHTSPPHHHHHHHHHHHHHHHHHHHHHHHHHHHHHHHHHHHHHHHHHHHHHHHHHHHHHHHHHHHHHHHHTTT-S----

Solvent-accessible surface area (backbone atoms only — not comparable to full-atom values): 13082 Å² total; per-residue (Å²): 138,87,86,83,80,80,84,76,86,77,82,83,84,80,84,85,84,92,69,91,75,92,65,84,75,70,47,69,64,54,53,50,51,51,47,49,62,65,73,33,68,64,66,56,50,57,52,50,53,54,49,41,54,52,42,50,57,48,35,78,65,44,93,44,73,69,58,28,51,55,38,49,55,51,42,53,55,51,48,54,52,51,55,50,52,52,54,51,51,52,53,51,49,58,50,50,53,53,50,52,54,49,50,55,50,52,49,52,53,50,53,52,50,53,53,53,49,53,51,50,51,55,50,53,56,50,50,53,54,52,52,51,51,52,52,50,52,50,52,54,50,54,53,50,50,54,58,55,68,76,49,79,58,69,68,59,54,51,51,52,51,53,52,52,49,54,49,51,54,51,51,50,53,51,50,51,56,49,52,53,52,51,51,51,49,52,51,52,52,50,54,51,53,51,53,53,51,53,51,51,54,48,51,57,48,51,53,55,50,49,57,52,49,54,60,51,56,72,68,72,77,77,86,85,84,137

Foldseek 3Di:
DDDDDDDDDDPPDDDDDPDDDPDPPCDPVNVVVVCCVVPPCVVVLVVLVVVLVVLVVCLVVDPDPVVNVVSVVVSVVSVVVNVVSVVVVVVVVVVVVVVVVVVVVVVVVVVVVVVVVVVVVVVVVVVVVVVVVVVVVVVVVVVVVVVVVVDDDPVVVVVVVVVVVVVVVVVVVVVVVVVVVVVVVVVVVVVVVVVVVVVVVVVVVVVVVVVVVVVVVVVPPDDDDD

pLDDT: mean 82.37, std 20.3, range [34.12, 98.62]

Radius of gyration: 69.58 Å; Cα contacts (8 Å, |Δi|>4): 28; chains: 1; bounding box: 126×40×212 Å

Mean predicted aligned error: 16.95 Å